Protein AF-A0AAV9EIA3-F1 (afdb_monomer_lite)

pLDDT: mean 87.67, std 11.37, range [44.38, 98.12]

Foldseek 3Di:
DQQAAPDEEEDLAAVLQQPFPDPDPPTHHHPNCVDSSQVNHAYEYCAYDLVDDSYAHDAADALDDDPDPVVLVCLQPFAAQAQEEEEEEDDPPPPLDLVVLVVQLQVVDPRYDYQYQDPPDPDPDDRCSPVSVSLLVNLSRYQAYEFEDDPHQEDNCCVSNLSSNHQYEHADCSHPQSHPPVNDPNPSQLRHHYDHSVCSRVPDSNSVVVVSVVCPVVSVSNNRD

Radius of gyration: 18.93 Å; chains: 1; bounding box: 50×45×55 Å

Secondary structure (DSSP, 8-state):
--TTTT-EEE-SSBGGGT---SS-TTS-S-SGGGSTTTTTSEEEESB--SS-SSEEE-PPP-S---SSHHHHHHHHT----EEEEEEE---TT-TT-HHHHHHHHHHH-TTEEEEE-----SS----GGG-HHHHHHHHTTEEEEEE---SSS--THHHHHHHTT-EEEESSGGGTTTS-TTTS-S-GGGT-EE--HHHHHHS-TTHHHHHHHHHHTTGGG-TT-

Structure (mmCIF, N/CA/C/O backbone):
data_AF-A0AAV9EIA3-F1
#
_entry.id   AF-A0AAV9EIA3-F1
#
loop_
_atom_site.group_PDB
_atom_site.id
_atom_site.type_symbol
_atom_site.label_atom_id
_atom_site.label_alt_id
_atom_site.label_comp_id
_atom_site.label_asym_id
_atom_site.label_entity_id
_atom_site.label_seq_id
_atom_site.pdbx_PDB_ins_code
_atom_site.Cartn_x
_atom_site.Cartn_y
_atom_site.Cartn_z
_atom_site.occupancy
_atom_site.B_iso_or_equiv
_atom_site.auth_seq_id
_atom_site.auth_comp_id
_atom_site.auth_asym_id
_atom_site.auth_atom_id
_atom_site.pdbx_PDB_model_num
ATOM 1 N N . MET A 1 1 ? 11.754 -18.872 -34.328 1.00 59.41 1 MET A N 1
ATOM 2 C CA . MET A 1 1 ? 12.225 -18.389 -33.010 1.00 59.41 1 MET A CA 1
ATOM 3 C C . MET A 1 1 ? 11.270 -17.306 -32.539 1.00 59.41 1 MET A C 1
ATOM 5 O O . MET A 1 1 ? 10.998 -16.413 -33.329 1.00 59.41 1 MET A O 1
ATOM 9 N N . MET A 1 2 ? 10.738 -17.383 -31.315 1.00 74.06 2 MET A N 1
ATOM 10 C CA . MET A 1 2 ? 9.757 -16.409 -30.794 1.00 74.06 2 MET A CA 1
ATOM 11 C C . MET A 1 2 ? 10.390 -15.125 -30.219 1.00 74.06 2 MET A C 1
ATOM 13 O O . MET A 1 2 ? 9.697 -14.306 -29.621 1.00 74.06 2 MET A O 1
ATOM 17 N N . GLY A 1 3 ? 11.697 -14.919 -30.425 1.00 79.38 3 GLY A N 1
ATOM 18 C CA . GLY A 1 3 ? 12.382 -13.661 -30.116 1.00 79.38 3 GLY A CA 1
ATOM 19 C C . GLY A 1 3 ? 12.364 -13.260 -28.640 1.00 79.38 3 GLY A C 1
ATOM 20 O O . GLY A 1 3 ? 12.491 -12.072 -28.379 1.00 79.38 3 GLY A O 1
ATOM 21 N N . GLY A 1 4 ? 12.175 -14.210 -27.712 1.00 82.50 4 GLY A N 1
ATOM 22 C CA . GLY A 1 4 ? 12.085 -13.984 -26.263 1.00 82.50 4 GLY A CA 1
ATOM 23 C C . GLY A 1 4 ? 10.660 -14.021 -25.695 1.00 82.50 4 GLY A C 1
ATOM 24 O O . GLY A 1 4 ? 10.500 -14.203 -24.495 1.00 82.50 4 GLY A O 1
ATOM 25 N N . ARG A 1 5 ? 9.619 -13.935 -26.537 1.00 84.69 5 ARG A N 1
ATOM 26 C CA . ARG A 1 5 ? 8.207 -13.847 -26.097 1.00 84.69 5 ARG A CA 1
ATOM 27 C C . ARG A 1 5 ? 7.649 -15.125 -25.464 1.00 84.69 5 ARG A C 1
ATOM 29 O O . ARG A 1 5 ? 6.603 -15.094 -24.830 1.00 84.69 5 ARG A O 1
ATOM 36 N N . ASP A 1 6 ? 8.323 -16.247 -25.678 1.00 89.00 6 ASP A N 1
ATOM 37 C CA . ASP A 1 6 ? 8.056 -17.555 -25.075 1.00 89.00 6 ASP A CA 1
ATOM 38 C C . ASP A 1 6 ? 8.773 -17.758 -23.732 1.00 89.00 6 ASP A C 1
ATOM 40 O O . ASP A 1 6 ? 8.598 -18.792 -23.089 1.00 89.00 6 ASP A O 1
ATOM 44 N N . HIS A 1 7 ? 9.564 -16.777 -23.297 1.00 90.69 7 HIS A N 1
ATOM 45 C CA . HIS A 1 7 ? 10.287 -16.806 -22.038 1.00 90.69 7 HIS A CA 1
ATOM 46 C C . HIS A 1 7 ? 9.711 -15.771 -21.073 1.00 90.69 7 HIS A C 1
ATOM 48 O O . HIS A 1 7 ? 9.297 -14.673 -21.457 1.00 90.69 7 HIS A O 1
ATOM 54 N N . PHE A 1 8 ? 9.728 -16.116 -19.789 1.00 92.31 8 PHE A N 1
ATOM 55 C CA . PHE A 1 8 ? 9.418 -15.178 -18.724 1.00 92.31 8 PHE A CA 1
ATOM 56 C C . PHE A 1 8 ? 10.470 -15.241 -17.624 1.00 92.31 8 PHE A C 1
ATOM 58 O O . PHE A 1 8 ? 11.148 -16.253 -17.440 1.00 92.31 8 PHE A O 1
ATOM 65 N N . MET A 1 9 ? 10.584 -14.152 -16.873 1.00 92.38 9 MET A N 1
ATOM 66 C CA . MET A 1 9 ? 11.397 -14.089 -15.664 1.00 92.38 9 MET A CA 1
ATOM 67 C C . MET A 1 9 ? 10.599 -13.503 -14.504 1.00 92.38 9 MET A C 1
ATOM 69 O O . MET A 1 9 ? 9.602 -12.814 -14.711 1.00 92.38 9 MET A O 1
ATOM 73 N N . VAL A 1 10 ? 11.043 -13.772 -13.276 1.00 94.12 10 VAL A N 1
ATOM 74 C CA . VAL A 1 10 ? 10.417 -13.250 -12.056 1.00 94.12 10 VAL A CA 1
ATOM 75 C C . VAL A 1 10 ? 11.449 -12.469 -11.250 1.00 94.12 10 VAL A C 1
ATOM 77 O O . VAL A 1 10 ? 12.447 -13.026 -10.794 1.00 94.12 10 VAL A O 1
ATOM 80 N N . GLY A 1 11 ? 11.205 -11.176 -11.066 1.00 92.62 11 GLY A N 1
ATOM 81 C CA . GLY A 1 11 ? 11.989 -10.286 -10.224 1.00 92.62 11 GLY A CA 1
ATOM 82 C C . GLY A 1 11 ? 11.334 -10.103 -8.858 1.00 92.62 11 GLY A C 1
ATOM 83 O O . GLY A 1 11 ? 10.224 -9.593 -8.746 1.00 92.62 11 GLY A O 1
ATOM 84 N N . GLY A 1 12 ? 12.047 -10.440 -7.782 1.00 91.62 12 GLY A N 1
ATOM 85 C CA . GLY A 1 12 ? 11.580 -10.231 -6.401 1.00 91.62 12 GLY A CA 1
ATOM 86 C C . GLY A 1 12 ? 11.631 -8.772 -5.922 1.00 91.62 12 GLY A C 1
ATOM 87 O O . GLY A 1 12 ? 11.733 -8.526 -4.719 1.00 91.62 12 GLY A O 1
ATOM 88 N N . ARG A 1 13 ? 11.653 -7.805 -6.845 1.00 92.94 13 ARG A N 1
ATOM 89 C CA . ARG A 1 13 ? 11.829 -6.367 -6.600 1.00 92.94 13 ARG A CA 1
ATOM 90 C C . ARG A 1 13 ? 10.915 -5.568 -7.537 1.00 92.94 13 ARG A C 1
ATOM 92 O O . ARG A 1 13 ? 10.210 -6.148 -8.359 1.00 92.94 13 ARG A O 1
ATOM 99 N N . ILE A 1 14 ? 10.894 -4.252 -7.364 1.00 93.06 14 ILE A N 1
ATOM 100 C CA . ILE A 1 14 ? 10.140 -3.322 -8.214 1.00 93.06 14 ILE A CA 1
ATOM 101 C C . ILE A 1 14 ? 10.887 -3.074 -9.529 1.00 93.06 14 ILE A C 1
ATOM 103 O O . ILE A 1 14 ? 12.111 -3.185 -9.557 1.00 93.06 14 IL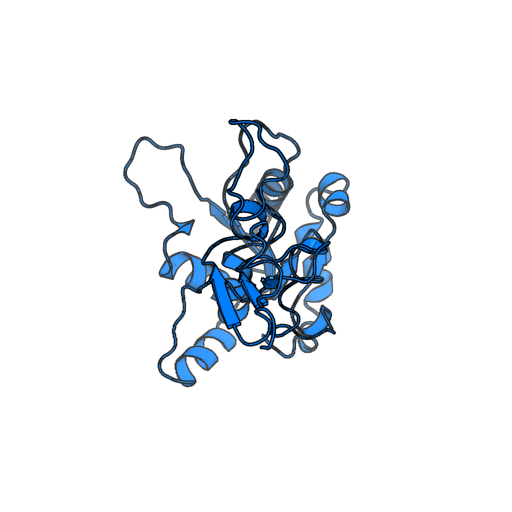E A O 1
ATOM 107 N N . THR A 1 15 ? 10.171 -2.700 -10.589 1.00 93.06 15 THR A N 1
ATOM 108 C CA . THR A 1 15 ? 10.738 -2.439 -11.924 1.00 93.06 15 THR A CA 1
ATOM 109 C C . THR A 1 15 ? 11.933 -1.485 -11.907 1.00 93.06 15 THR A C 1
ATOM 111 O O . THR A 1 15 ? 12.954 -1.736 -12.544 1.00 93.06 15 THR A O 1
ATOM 114 N N . TRP A 1 16 ? 11.863 -0.451 -11.063 1.00 90.88 16 TRP A N 1
ATOM 115 C CA . TRP A 1 16 ? 12.879 0.594 -10.933 1.00 90.88 16 TRP A CA 1
ATOM 116 C C . TRP A 1 16 ? 14.242 0.062 -10.462 1.00 90.88 16 TRP A C 1
ATOM 118 O O . TRP A 1 16 ? 15.268 0.671 -10.742 1.00 90.88 16 TRP A O 1
ATOM 128 N N . ASP A 1 17 ? 14.287 -1.102 -9.801 1.00 93.25 17 ASP A N 1
ATOM 129 C CA . ASP A 1 17 ? 15.550 -1.751 -9.419 1.00 93.25 17 ASP A CA 1
ATOM 130 C C . ASP A 1 17 ? 16.268 -2.381 -10.629 1.00 93.25 17 ASP A C 1
ATOM 132 O O . ASP A 1 17 ? 17.468 -2.657 -10.565 1.00 93.25 17 ASP A O 1
ATOM 136 N N . PHE A 1 18 ? 15.556 -2.601 -11.734 1.00 92.94 18 PHE A N 1
ATOM 137 C CA . PHE A 1 18 ? 16.055 -3.233 -12.957 1.00 92.94 18 PHE A CA 1
ATOM 138 C C . PHE A 1 18 ? 16.038 -2.306 -14.178 1.00 92.94 18 PHE A C 1
ATOM 140 O O . PHE A 1 18 ? 16.402 -2.738 -15.278 1.00 92.94 18 PHE A O 1
ATOM 147 N N . TRP A 1 19 ? 15.612 -1.054 -13.978 1.00 88.06 19 TRP A N 1
ATOM 148 C CA . TRP A 1 19 ? 15.436 -0.062 -15.028 1.00 88.06 19 TRP A CA 1
ATOM 149 C C . TRP A 1 19 ? 16.164 1.250 -14.714 1.00 88.06 19 TRP A C 1
ATOM 151 O O . TRP A 1 19 ? 15.566 2.275 -14.393 1.00 88.06 19 TRP A O 1
ATOM 161 N N . ARG A 1 20 ? 17.494 1.209 -14.811 1.00 88.38 20 ARG A N 1
ATOM 162 C CA . ARG A 1 20 ? 18.355 2.390 -14.717 1.00 88.38 20 ARG A CA 1
ATOM 163 C C . ARG A 1 20 ? 18.269 3.208 -16.008 1.00 88.38 20 ARG A C 1
ATOM 165 O O . ARG A 1 20 ? 18.579 2.688 -17.082 1.00 88.38 20 ARG A O 1
ATOM 172 N N . MET A 1 21 ? 17.869 4.475 -15.894 1.00 77.56 21 MET A N 1
ATOM 173 C CA . MET A 1 21 ? 17.652 5.359 -17.046 1.00 77.56 21 MET A CA 1
ATOM 174 C C . MET A 1 21 ? 18.949 5.920 -17.641 1.00 77.56 21 MET A C 1
ATOM 176 O O . MET A 1 21 ? 19.003 6.113 -18.855 1.00 77.56 21 MET A O 1
ATOM 180 N N . THR A 1 22 ? 19.985 6.162 -16.829 1.00 85.06 22 THR A N 1
ATOM 181 C CA . THR A 1 22 ? 21.258 6.734 -17.299 1.00 85.06 22 THR A CA 1
ATOM 182 C C . THR A 1 22 ? 22.474 5.848 -16.989 1.00 85.06 22 THR A C 1
ATOM 184 O O . THR A 1 22 ? 22.363 4.772 -16.393 1.00 85.06 22 THR A O 1
ATOM 187 N N . GLU A 1 23 ? 23.650 6.286 -17.447 1.00 85.06 23 GLU A N 1
ATOM 188 C CA . GLU A 1 23 ? 24.954 5.686 -17.122 1.00 85.06 23 GLU A CA 1
ATOM 189 C C . GLU A 1 23 ? 25.563 6.226 -15.822 1.00 85.06 23 GLU A C 1
ATOM 191 O O . GLU A 1 23 ? 26.646 5.791 -15.433 1.00 85.06 23 GLU A O 1
ATOM 196 N N . GLU A 1 24 ? 24.921 7.193 -15.162 1.00 88.19 24 GLU A N 1
ATOM 197 C CA . GLU A 1 24 ? 25.495 7.845 -13.989 1.00 88.19 24 GLU A CA 1
ATOM 198 C C . GLU A 1 24 ? 25.657 6.847 -12.831 1.00 88.19 24 GLU A C 1
ATOM 200 O O . GLU A 1 24 ? 24.760 6.061 -12.522 1.00 88.19 24 GLU A O 1
ATOM 205 N N . GLU A 1 25 ? 26.817 6.864 -12.165 1.00 82.62 25 GLU A N 1
ATOM 206 C CA . GLU A 1 25 ? 27.114 5.918 -11.076 1.00 82.62 25 GLU A CA 1
ATOM 207 C C . GLU A 1 25 ? 26.143 6.045 -9.893 1.00 82.62 25 GLU A C 1
ATOM 209 O O . GLU A 1 25 ? 25.889 5.061 -9.196 1.00 82.62 25 GLU A O 1
ATOM 214 N N . ASN A 1 26 ? 25.577 7.239 -9.694 1.00 86.44 26 ASN A N 1
ATOM 215 C CA . ASN A 1 26 ? 24.646 7.535 -8.607 1.00 86.44 26 ASN A CA 1
ATOM 216 C C . ASN A 1 26 ? 23.191 7.149 -8.919 1.00 86.44 26 ASN A C 1
ATOM 218 O O . ASN A 1 26 ? 22.349 7.219 -8.019 1.00 86.44 26 ASN A O 1
ATOM 222 N N . ASP A 1 27 ? 22.882 6.732 -10.151 1.00 88.00 27 ASP A N 1
ATOM 223 C CA . ASP A 1 27 ? 21.531 6.317 -10.514 1.00 88.00 27 ASP A CA 1
ATOM 224 C C . ASP A 1 27 ? 21.155 4.971 -9.883 1.00 88.00 27 ASP A C 1
ATOM 226 O O . ASP A 1 27 ? 21.930 4.008 -9.835 1.00 88.00 27 ASP A O 1
ATOM 230 N N . TRP A 1 28 ? 19.905 4.885 -9.426 1.00 90.25 28 TRP A N 1
ATOM 231 C CA . TRP A 1 28 ? 19.370 3.685 -8.792 1.00 90.25 28 TRP A CA 1
ATOM 232 C C . TRP A 1 28 ? 19.139 2.540 -9.795 1.00 90.25 28 TRP A C 1
ATOM 234 O O . TRP A 1 28 ? 18.862 2.753 -10.973 1.00 90.25 28 TRP A O 1
ATOM 244 N N . GLY A 1 29 ? 19.210 1.299 -9.306 1.00 92.00 29 GLY A N 1
ATOM 245 C CA . GLY A 1 29 ? 18.867 0.098 -10.074 1.00 92.00 29 GLY A CA 1
ATOM 246 C C . GLY A 1 29 ? 19.977 -0.397 -11.003 1.00 92.00 29 GLY A C 1
ATOM 247 O O . GLY A 1 29 ? 21.125 0.016 -10.888 1.00 92.00 29 GLY A O 1
ATOM 248 N N . ASN A 1 30 ? 19.662 -1.322 -11.906 1.00 91.50 30 ASN A N 1
ATOM 249 C CA . ASN A 1 30 ? 20.564 -1.832 -12.947 1.00 91.50 30 ASN A CA 1
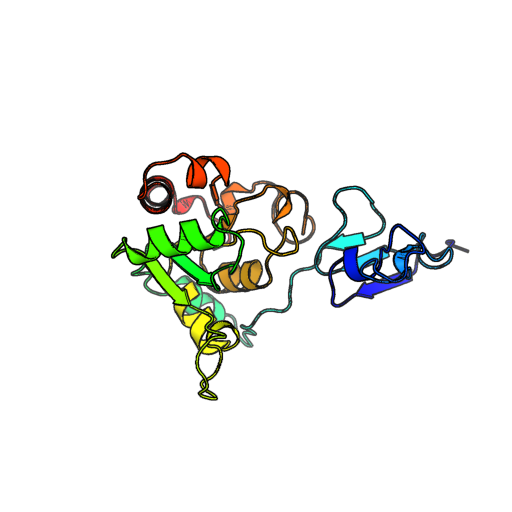ATOM 250 C C . ASN A 1 30 ? 19.873 -1.806 -14.322 1.00 91.50 30 ASN A C 1
ATOM 252 O O . ASN A 1 30 ? 18.800 -1.235 -14.459 1.00 91.50 30 ASN A O 1
ATOM 256 N N . LYS A 1 31 ? 20.484 -2.398 -15.352 1.00 91.12 31 LYS A N 1
ATOM 257 C CA . LYS A 1 31 ? 19.964 -2.387 -16.730 1.00 91.12 31 LYS A CA 1
ATOM 258 C C . LYS A 1 31 ? 19.397 -3.713 -17.214 1.00 91.12 31 LYS A C 1
ATOM 260 O O . LYS A 1 31 ? 19.287 -3.912 -18.418 1.00 91.12 31 LYS A O 1
ATOM 265 N N . LEU A 1 32 ? 19.061 -4.629 -16.313 1.00 91.81 32 LEU A N 1
ATOM 266 C CA . LEU A 1 32 ? 18.590 -5.962 -16.682 1.00 91.81 32 LEU A CA 1
ATOM 267 C C . LEU A 1 32 ? 17.402 -5.900 -17.652 1.00 91.81 32 LEU A C 1
ATOM 269 O O . LEU A 1 32 ? 17.438 -6.564 -18.681 1.00 91.81 32 LEU A O 1
ATOM 273 N N . LEU A 1 33 ? 16.411 -5.042 -17.383 1.00 90.69 33 LEU A N 1
ATOM 274 C CA . LEU A 1 33 ? 15.250 -4.863 -18.266 1.00 90.69 33 LEU A CA 1
ATOM 275 C C . LEU A 1 33 ? 15.569 -4.096 -19.556 1.00 90.69 33 LEU A C 1
ATOM 277 O O . LEU A 1 33 ? 14.765 -4.070 -20.482 1.00 90.69 33 LEU A O 1
ATOM 281 N N . MET A 1 34 ? 16.754 -3.491 -19.642 1.00 88.56 34 MET A N 1
ATOM 282 C CA . MET A 1 34 ? 17.209 -2.765 -20.824 1.00 88.56 34 MET A CA 1
ATOM 283 C C . MET A 1 34 ? 18.012 -3.635 -21.796 1.00 88.56 34 MET A C 1
ATOM 285 O O . MET A 1 34 ? 18.266 -3.192 -22.923 1.00 88.56 34 MET A O 1
ATOM 289 N N . LEU A 1 35 ? 18.398 -4.847 -21.384 1.00 89.38 35 LEU A N 1
ATOM 290 C CA . LEU A 1 35 ? 19.147 -5.778 -22.221 1.00 89.38 35 LEU A CA 1
ATOM 291 C C . LEU A 1 35 ? 18.293 -6.237 -23.416 1.00 89.38 35 LEU A C 1
ATOM 293 O O . LEU A 1 35 ? 17.121 -6.577 -23.222 1.00 89.38 35 LEU A O 1
ATOM 297 N N . PRO A 1 36 ? 18.845 -6.266 -24.644 1.00 88.56 36 PRO A N 1
ATOM 298 C CA . PRO A 1 36 ? 18.114 -6.687 -25.842 1.00 88.56 36 PRO A CA 1
ATOM 299 C C . PRO A 1 36 ? 17.424 -8.050 -25.708 1.00 88.56 36 PRO A C 1
ATOM 301 O O . PRO A 1 36 ? 16.328 -8.240 -26.228 1.00 88.56 36 PRO A O 1
ATOM 304 N N . GLU A 1 37 ? 18.045 -8.979 -24.983 1.00 86.69 37 GLU A N 1
ATOM 305 C CA . GLU A 1 37 ? 17.554 -10.337 -24.756 1.00 86.69 37 GLU A CA 1
ATOM 306 C C . GLU A 1 37 ? 16.337 -10.368 -23.823 1.00 86.69 37 GLU A C 1
ATOM 308 O O . GLU A 1 37 ? 15.468 -11.224 -23.974 1.00 86.69 37 GLU A O 1
ATOM 313 N N . VAL A 1 38 ? 16.258 -9.421 -22.881 1.00 89.50 38 VAL A N 1
ATOM 314 C CA . VAL A 1 38 ? 15.204 -9.351 -21.856 1.00 89.50 38 VAL A CA 1
ATOM 315 C C . VAL A 1 38 ? 14.029 -8.490 -22.313 1.00 89.50 38 VAL A C 1
ATOM 317 O O . VAL A 1 38 ? 12.889 -8.804 -21.988 1.00 89.50 38 VAL A O 1
ATOM 320 N N . LYS A 1 39 ? 14.271 -7.450 -23.122 1.00 87.00 39 LYS A N 1
ATOM 321 C CA . LYS A 1 39 ? 13.237 -6.510 -23.603 1.00 87.00 39 LYS A CA 1
ATOM 322 C C . LYS A 1 39 ? 12.044 -7.164 -24.308 1.00 87.00 39 LYS A C 1
ATOM 324 O O . LYS A 1 39 ? 10.974 -6.571 -24.357 1.00 87.00 39 LYS A O 1
ATOM 329 N N . ASN A 1 40 ? 12.225 -8.358 -24.870 1.00 87.75 40 ASN A N 1
ATOM 330 C CA . ASN A 1 40 ? 11.157 -9.104 -25.537 1.00 87.75 40 ASN A CA 1
ATOM 331 C C . ASN A 1 40 ? 10.548 -10.232 -24.685 1.00 87.75 40 ASN A C 1
ATOM 333 O O . ASN A 1 40 ? 9.652 -10.927 -25.168 1.00 87.75 40 ASN A O 1
ATOM 337 N N . MET A 1 41 ? 11.033 -10.438 -23.460 1.00 91.00 41 MET A N 1
ATOM 338 C CA . MET A 1 41 ? 10.481 -11.398 -22.504 1.00 91.00 41 MET A CA 1
ATOM 339 C C . MET A 1 41 ? 9.344 -10.769 -21.698 1.00 91.00 41 MET A C 1
ATOM 341 O O . MET A 1 41 ? 9.286 -9.553 -21.525 1.00 91.00 41 MET A O 1
ATOM 345 N N . SER A 1 42 ? 8.466 -11.599 -21.133 1.00 90.62 42 SER A N 1
ATOM 346 C CA . SER A 1 42 ? 7.540 -11.137 -20.092 1.00 90.62 42 SER A CA 1
ATOM 347 C C . SER A 1 42 ? 8.230 -11.136 -18.728 1.00 90.62 42 SER A C 1
ATOM 349 O O . SER A 1 42 ? 8.741 -12.166 -18.285 1.00 90.62 42 SER A O 1
ATOM 351 N N . THR A 1 43 ? 8.223 -10.007 -18.025 1.00 93.81 43 THR A N 1
ATOM 352 C CA . THR A 1 43 ? 8.868 -9.904 -16.708 1.00 93.81 43 THR A CA 1
ATOM 353 C C . THR A 1 43 ? 7.832 -9.740 -15.603 1.00 93.81 43 THR A C 1
ATOM 355 O O . THR A 1 43 ? 7.119 -8.752 -15.546 1.00 93.81 43 THR A O 1
ATOM 358 N N . LEU A 1 44 ? 7.749 -10.691 -14.677 1.00 94.88 44 LEU A N 1
ATOM 359 C CA . LEU A 1 44 ? 6.898 -10.568 -13.495 1.00 94.88 44 LEU A CA 1
ATOM 360 C C . LEU A 1 44 ? 7.677 -9.860 -12.384 1.00 94.88 44 LEU A C 1
ATOM 362 O O . LEU A 1 44 ? 8.713 -10.358 -11.948 1.00 94.88 44 LEU A O 1
ATOM 366 N N . VAL A 1 45 ? 7.192 -8.719 -11.908 1.00 95.06 45 VAL A N 1
ATOM 367 C CA . VAL A 1 45 ? 7.841 -7.905 -10.862 1.00 95.06 45 VAL A CA 1
ATOM 368 C C . VAL A 1 45 ? 6.834 -7.504 -9.801 1.00 95.06 45 VAL A C 1
ATOM 370 O O . VAL A 1 45 ? 5.632 -7.640 -9.983 1.00 95.06 45 VAL A O 1
ATOM 373 N N . ILE A 1 46 ? 7.305 -7.007 -8.666 1.00 94.75 46 ILE A N 1
ATOM 374 C CA . ILE A 1 46 ? 6.412 -6.670 -7.554 1.00 94.75 46 ILE A CA 1
ATOM 375 C C . ILE A 1 46 ? 5.683 -5.324 -7.769 1.00 94.75 46 ILE A C 1
ATOM 377 O O . ILE A 1 46 ? 4.585 -5.115 -7.265 1.00 94.75 46 ILE A O 1
ATOM 381 N N . GLU A 1 47 ? 6.274 -4.418 -8.542 1.00 94.12 47 GLU A N 1
ATOM 382 C CA . GLU A 1 47 ? 5.656 -3.175 -9.017 1.00 94.12 47 GLU A CA 1
ATOM 383 C C . GLU A 1 47 ? 6.116 -2.977 -10.454 1.00 94.12 47 GLU A C 1
ATOM 385 O O . GLU A 1 47 ? 7.326 -2.969 -10.693 1.00 94.12 47 GLU A O 1
ATOM 390 N N . ALA A 1 48 ? 5.1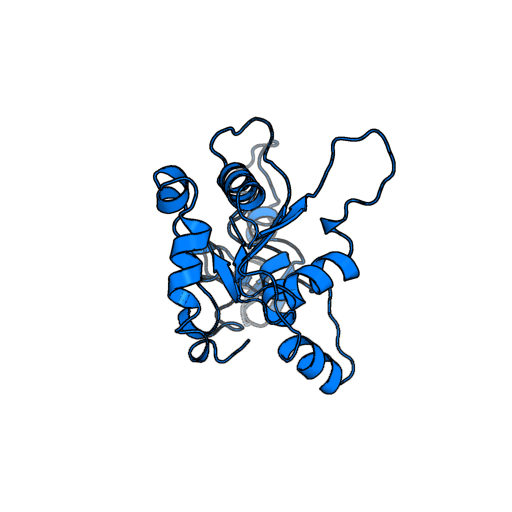63 -2.866 -11.375 1.00 93.31 48 ALA A N 1
ATOM 391 C CA . ALA A 1 48 ? 5.420 -2.686 -12.794 1.00 93.31 48 ALA A CA 1
ATOM 392 C C . ALA A 1 48 ? 5.530 -1.205 -13.158 1.00 93.31 48 ALA A C 1
ATOM 394 O O . ALA A 1 48 ? 5.029 -0.330 -12.441 1.00 93.31 48 ALA A O 1
ATOM 395 N N . SER A 1 49 ? 6.159 -0.920 -14.290 1.00 89.81 49 SER A N 1
ATOM 396 C CA . SER A 1 49 ? 6.177 0.424 -14.847 1.00 89.81 49 SER A CA 1
ATOM 397 C C . SER A 1 49 ? 4.765 0.807 -15.298 1.00 89.81 49 SER A C 1
ATOM 399 O O . SER A 1 49 ? 4.126 0.050 -16.019 1.00 89.81 49 SER A O 1
ATOM 401 N N . PRO A 1 50 ? 4.247 1.993 -14.939 1.00 83.31 50 PRO A N 1
ATOM 402 C CA . PRO A 1 50 ? 2.998 2.481 -15.521 1.00 83.31 50 PRO A CA 1
ATOM 403 C C . PRO A 1 50 ? 3.182 2.995 -16.962 1.00 83.31 50 PRO A C 1
ATOM 405 O O . PRO A 1 50 ? 2.209 3.416 -17.583 1.00 83.31 50 PRO A O 1
ATOM 408 N N . TYR A 1 51 ? 4.419 3.021 -17.474 1.00 79.25 51 TYR A N 1
ATOM 409 C CA . TYR A 1 51 ? 4.778 3.619 -18.764 1.00 79.25 51 TYR A CA 1
ATOM 410 C C . TYR A 1 51 ? 5.269 2.603 -19.797 1.00 79.25 51 TYR A C 1
ATOM 412 O O . TYR A 1 51 ? 5.321 2.929 -20.980 1.00 79.25 51 TYR A O 1
ATOM 420 N N . ASP A 1 52 ? 5.656 1.406 -19.359 1.00 72.31 52 ASP A N 1
ATOM 421 C CA . ASP A 1 52 ? 6.197 0.353 -20.213 1.00 72.31 52 ASP A CA 1
ATOM 422 C C . ASP A 1 52 ? 5.397 -0.939 -20.004 1.00 72.31 52 ASP A C 1
ATOM 424 O O . ASP A 1 52 ? 4.754 -1.124 -18.977 1.00 72.31 52 ASP A O 1
ATOM 428 N N . SER A 1 53 ? 5.382 -1.802 -21.014 1.00 68.50 53 SER A N 1
ATOM 429 C CA . SER A 1 53 ? 4.535 -3.002 -21.074 1.00 68.50 53 SER A CA 1
ATOM 430 C C . SER A 1 53 ? 5.308 -4.314 -20.927 1.00 68.50 53 SER A C 1
ATOM 432 O O . SER A 1 53 ? 4.711 -5.389 -20.998 1.00 68.50 53 SER A O 1
ATOM 434 N N . ILE A 1 54 ? 6.633 -4.246 -20.755 1.00 81.75 54 ILE A N 1
ATOM 435 C CA . ILE A 1 54 ? 7.480 -5.444 -20.637 1.00 81.75 54 ILE A CA 1
ATOM 436 C C . ILE A 1 54 ? 7.291 -6.170 -19.302 1.00 81.75 54 ILE A C 1
ATOM 438 O O . ILE A 1 54 ? 7.595 -7.363 -19.187 1.00 81.75 54 ILE A O 1
ATOM 442 N N . ASP A 1 55 ? 6.805 -5.459 -18.286 1.00 91.00 55 ASP A N 1
ATOM 443 C CA . ASP A 1 55 ? 6.695 -5.944 -16.928 1.00 91.00 55 ASP A CA 1
ATOM 444 C C . ASP A 1 55 ? 5.253 -5.970 -16.409 1.00 91.00 55 ASP A C 1
ATOM 446 O O . ASP A 1 55 ? 4.406 -5.142 -16.727 1.00 91.00 55 ASP A O 1
ATOM 450 N N . ILE A 1 56 ? 4.953 -6.991 -15.611 1.00 93.19 56 ILE A N 1
ATOM 451 C CA . ILE A 1 56 ? 3.622 -7.279 -15.086 1.00 93.19 56 ILE A CA 1
ATOM 452 C C . ILE A 1 56 ? 3.730 -7.380 -13.573 1.00 93.19 56 ILE A C 1
ATOM 454 O O . ILE A 1 56 ? 4.517 -8.163 -13.033 1.00 93.19 56 ILE A O 1
ATOM 458 N N . ALA A 1 57 ? 2.908 -6.599 -12.881 1.00 95.00 57 ALA A N 1
ATOM 459 C CA . ALA A 1 57 ? 2.910 -6.563 -11.431 1.00 95.00 57 ALA A CA 1
ATOM 460 C C . ALA A 1 57 ? 2.231 -7.802 -10.832 1.00 95.00 57 ALA A C 1
ATOM 462 O O . ALA A 1 57 ? 1.043 -8.062 -11.059 1.00 95.00 57 ALA A O 1
ATOM 463 N N . ILE A 1 58 ? 2.981 -8.534 -10.011 1.00 95.88 58 ILE A N 1
ATOM 464 C CA . ILE A 1 58 ? 2.509 -9.655 -9.202 1.00 95.88 58 ILE A CA 1
ATOM 465 C C . ILE A 1 58 ? 2.483 -9.272 -7.714 1.00 95.88 58 ILE A C 1
ATOM 467 O O . ILE A 1 58 ? 3.325 -8.493 -7.266 1.00 95.88 58 ILE A O 1
ATOM 471 N N . PRO A 1 59 ? 1.537 -9.806 -6.921 1.00 94.75 59 PRO A N 1
ATOM 472 C CA . PRO A 1 59 ? 1.416 -9.476 -5.509 1.00 94.75 59 PRO A CA 1
ATOM 473 C C . PRO A 1 59 ? 2.706 -9.663 -4.709 1.00 94.75 59 PRO A C 1
ATOM 475 O O . PRO A 1 59 ? 3.434 -10.642 -4.882 1.00 94.75 59 PRO A O 1
ATOM 478 N N . TYR A 1 60 ? 2.939 -8.762 -3.753 1.00 94.25 60 TYR A N 1
ATOM 479 C CA . TYR A 1 60 ? 3.977 -8.959 -2.746 1.00 94.25 60 TYR A CA 1
ATOM 480 C C . TYR A 1 60 ? 3.757 -10.277 -1.983 1.00 94.25 60 TYR A C 1
ATOM 482 O O . TYR A 1 60 ? 2.615 -10.594 -1.637 1.00 94.25 60 TYR A O 1
ATOM 490 N N . PRO A 1 61 ? 4.835 -10.992 -1.608 1.00 92.75 61 PRO A N 1
ATOM 491 C CA . PRO A 1 61 ? 4.745 -12.061 -0.624 1.00 92.75 61 PRO A CA 1
ATOM 492 C C . PRO A 1 61 ? 4.124 -11.555 0.681 1.00 92.75 61 PRO A C 1
ATOM 494 O O . PRO A 1 61 ? 4.496 -10.493 1.190 1.00 92.75 61 PRO A O 1
ATOM 497 N N . THR A 1 62 ? 3.192 -12.331 1.223 1.00 93.94 62 THR A N 1
ATOM 498 C CA . THR A 1 62 ? 2.391 -11.962 2.394 1.00 93.94 62 THR A CA 1
ATOM 499 C C . THR A 1 62 ? 2.816 -12.718 3.642 1.00 93.94 62 THR A C 1
ATOM 501 O O . THR A 1 62 ? 3.400 -13.789 3.561 1.00 93.94 62 THR A O 1
ATOM 504 N N . TYR A 1 63 ? 2.464 -12.210 4.817 1.00 94.56 63 TYR A N 1
ATOM 505 C CA . TYR A 1 63 ? 2.753 -12.848 6.101 1.00 94.56 63 TYR A CA 1
ATOM 506 C C . TYR A 1 63 ? 1.856 -14.038 6.441 1.00 94.56 63 TYR A C 1
ATOM 508 O O . TYR A 1 63 ? 2.190 -14.837 7.318 1.00 94.56 63 TYR A O 1
ATOM 516 N N . PHE A 1 64 ? 0.690 -14.134 5.807 1.00 92.44 64 PHE A N 1
ATOM 517 C CA . PHE A 1 64 ? -0.299 -15.158 6.103 1.00 92.44 64 PHE A CA 1
ATOM 518 C C . PHE A 1 64 ? -0.333 -16.229 5.010 1.00 92.44 64 PHE A C 1
ATOM 520 O O . PHE A 1 64 ? -0.682 -15.944 3.869 1.00 92.44 64 PHE A O 1
ATOM 527 N N . HIS A 1 65 ? -0.011 -17.468 5.389 1.00 93.19 65 HIS A N 1
ATOM 528 C CA . HIS A 1 65 ? -0.027 -18.642 4.513 1.00 93.19 65 HIS A CA 1
ATOM 529 C C . HIS A 1 65 ? -0.963 -19.709 5.102 1.00 93.19 65 HIS A C 1
ATOM 531 O O . HIS A 1 65 ? -0.517 -20.566 5.871 1.00 93.19 65 HIS A O 1
ATOM 537 N N . PRO A 1 66 ? -2.277 -19.634 4.831 1.00 90.31 66 PRO A N 1
ATOM 538 C CA . PRO A 1 66 ? -3.224 -20.613 5.343 1.00 90.31 66 PRO A CA 1
ATOM 539 C C . PRO A 1 66 ? -2.974 -21.978 4.698 1.00 90.31 66 PRO A C 1
ATOM 541 O O . PRO A 1 66 ? -2.876 -22.086 3.480 1.00 90.31 66 PRO A O 1
ATOM 544 N N . SER A 1 67 ? -2.938 -23.033 5.507 1.00 94.19 67 SER A N 1
ATOM 545 C CA . SER A 1 67 ? -2.954 -24.416 5.021 1.00 94.19 67 SER A CA 1
ATOM 546 C C . SER A 1 67 ? -4.373 -24.963 4.868 1.00 94.19 67 SER A C 1
ATOM 548 O O . SER A 1 67 ? -4.562 -26.018 4.267 1.00 94.19 67 SER A O 1
ATOM 550 N N . ARG A 1 68 ? -5.380 -24.270 5.425 1.00 94.06 68 ARG A N 1
ATOM 551 C CA . ARG A 1 68 ? -6.792 -24.674 5.360 1.00 94.06 68 ARG A CA 1
ATOM 552 C C . ARG A 1 68 ? -7.743 -23.486 5.228 1.00 94.06 68 ARG A C 1
ATOM 554 O O . ARG A 1 68 ? -7.481 -22.395 5.740 1.00 94.06 68 ARG A O 1
ATOM 561 N N . LYS A 1 69 ? -8.898 -23.720 4.599 1.00 90.25 69 LYS A N 1
ATOM 562 C CA . LYS A 1 69 ? -9.927 -22.699 4.331 1.00 90.25 69 LYS A CA 1
ATOM 563 C C . LYS A 1 69 ? -10.485 -22.066 5.610 1.00 90.25 69 LYS A C 1
ATOM 565 O O . LYS A 1 69 ? -10.786 -20.874 5.625 1.00 90.25 69 LYS A O 1
ATOM 570 N N . GLU A 1 70 ? -10.575 -22.818 6.703 1.00 92.94 70 GLU A N 1
ATOM 571 C CA . GLU A 1 70 ? -11.114 -22.332 7.980 1.00 92.94 70 GLU A CA 1
ATOM 572 C C . GLU A 1 70 ? -10.250 -21.211 8.572 1.00 92.94 70 GLU A C 1
ATOM 574 O O . GLU A 1 70 ? -10.768 -20.316 9.238 1.00 92.94 70 GLU A O 1
ATOM 579 N N . GLN A 1 71 ? -8.939 -21.215 8.300 1.00 90.44 71 GLN A N 1
ATOM 580 C CA . GLN A 1 71 ? -8.033 -20.154 8.749 1.00 90.44 71 GLN A CA 1
ATOM 581 C C . GLN A 1 71 ? -8.338 -18.828 8.042 1.00 90.44 71 GLN A C 1
ATOM 583 O O . GLN A 1 71 ? -8.316 -17.778 8.684 1.00 90.44 71 GLN A O 1
ATOM 588 N N . VAL A 1 72 ? -8.692 -18.880 6.753 1.00 87.19 72 VAL A N 1
ATOM 589 C CA . VAL A 1 72 ? -9.137 -17.709 5.980 1.00 87.19 72 VAL A CA 1
ATOM 590 C C . VAL A 1 72 ? -10.474 -17.201 6.517 1.00 87.19 72 VAL A C 1
ATOM 592 O O . VAL A 1 72 ? -10.618 -16.015 6.809 1.00 87.19 72 VAL A O 1
ATOM 595 N N . LEU A 1 73 ? -11.443 -18.099 6.725 1.00 86.19 73 LEU A N 1
ATOM 596 C CA . LEU A 1 73 ? -12.758 -17.737 7.267 1.00 86.19 73 LEU A CA 1
ATOM 597 C C . LEU A 1 73 ? -12.643 -17.084 8.650 1.00 86.19 73 LEU A C 1
ATOM 599 O O . LEU A 1 73 ? -13.273 -16.058 8.898 1.00 86.19 73 LEU A O 1
ATOM 603 N N . LYS A 1 74 ? -11.774 -17.615 9.519 1.00 87.56 74 LYS A N 1
ATOM 604 C CA . LYS A 1 74 ? -11.524 -17.066 10.857 1.00 87.56 74 LYS A CA 1
ATOM 605 C C . LYS A 1 74 ? -11.017 -15.624 10.827 1.00 87.56 74 LYS A C 1
ATOM 607 O O . LYS A 1 74 ? -11.348 -14.870 11.743 1.00 87.56 74 LYS A O 1
ATOM 612 N N . LEU A 1 75 ? -10.216 -15.246 9.823 1.00 85.50 75 LEU A N 1
ATOM 613 C CA . LEU A 1 75 ? -9.763 -13.863 9.633 1.00 85.50 75 LEU A CA 1
ATOM 614 C C . LEU A 1 75 ? -10.903 -12.954 9.164 1.00 85.50 75 LEU A C 1
ATOM 616 O O . LEU A 1 75 ? -11.055 -11.850 9.686 1.00 85.50 75 LEU A O 1
ATOM 620 N N . ARG A 1 76 ? -11.748 -13.428 8.241 1.00 79.75 76 ARG A N 1
ATOM 621 C CA . ARG A 1 76 ? -12.891 -12.654 7.726 1.00 79.75 76 ARG A CA 1
ATOM 622 C C . ARG A 1 76 ? -13.933 -12.359 8.804 1.00 79.75 76 ARG A C 1
ATOM 624 O O . ARG A 1 76 ? -14.472 -11.256 8.848 1.00 79.75 76 ARG A O 1
ATOM 631 N N . THR A 1 77 ? -14.161 -13.296 9.726 1.00 84.44 77 THR A N 1
ATOM 632 C CA . THR A 1 77 ? -15.137 -13.148 10.820 1.00 84.44 77 THR A CA 1
ATOM 633 C C . THR A 1 77 ? -14.574 -12.479 12.080 1.00 84.44 77 THR A C 1
ATOM 635 O O . THR A 1 77 ? -15.266 -12.421 13.099 1.00 84.44 77 THR A O 1
ATOM 638 N N . GLN A 1 78 ? -13.325 -11.991 12.069 1.00 89.25 78 GLN A N 1
ATOM 639 C CA . GLN A 1 78 ? -12.772 -11.281 13.225 1.00 89.25 78 GLN A CA 1
ATOM 640 C C . GLN A 1 78 ? -13.568 -10.010 13.543 1.00 89.25 78 GLN A C 1
ATOM 642 O O . GLN A 1 78 ? -13.984 -9.257 12.659 1.00 89.25 78 GLN A O 1
ATOM 647 N N . LYS A 1 79 ? -13.732 -9.733 14.843 1.00 92.69 79 LYS A N 1
ATOM 648 C CA . LYS A 1 79 ? -14.258 -8.444 15.305 1.00 92.69 79 LYS A CA 1
ATOM 649 C C . LYS A 1 79 ? -13.236 -7.349 15.000 1.00 92.69 79 LYS A C 1
ATOM 651 O O . LYS A 1 79 ? -12.071 -7.469 15.381 1.00 92.69 79 LYS A O 1
ATOM 656 N N . ARG A 1 80 ? -13.701 -6.264 14.378 1.00 94.50 80 ARG A N 1
ATOM 657 C CA . ARG A 1 80 ? -12.882 -5.116 13.962 1.00 94.50 80 ARG A CA 1
ATOM 658 C C . ARG A 1 80 ? -13.203 -3.885 14.815 1.00 94.50 80 ARG A C 1
ATOM 660 O O . ARG A 1 80 ? -14.069 -3.106 14.430 1.00 94.50 80 ARG A O 1
ATOM 667 N N . PRO A 1 81 ? -12.592 -3.742 16.008 1.00 96.06 81 PRO A N 1
ATOM 668 C CA . PRO A 1 81 ? -12.847 -2.601 16.888 1.00 96.06 81 PRO A CA 1
ATOM 669 C C . PRO A 1 81 ? -12.291 -1.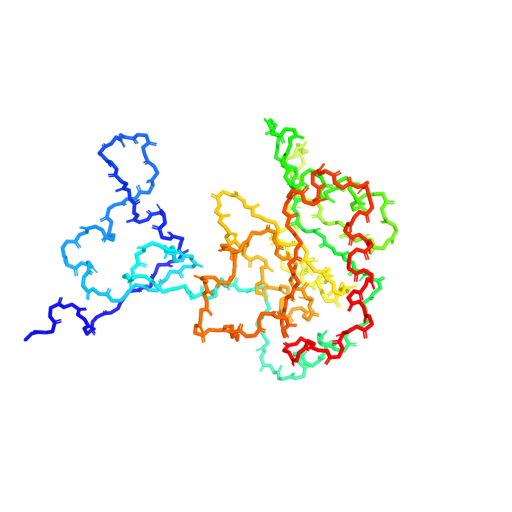277 16.352 1.00 96.06 81 PRO A C 1
ATOM 671 O O . PRO A 1 81 ? -12.774 -0.222 16.753 1.00 96.06 81 PRO A O 1
ATOM 674 N N . TYR A 1 82 ? -11.287 -1.317 15.473 1.00 97.69 82 TYR A N 1
ATOM 675 C CA . TYR A 1 82 ? -10.691 -0.113 14.902 1.00 97.69 82 TYR A CA 1
ATOM 676 C C . TYR A 1 82 ? -11.343 0.212 13.564 1.00 97.69 82 TYR A C 1
ATOM 678 O O . TYR A 1 82 ? -11.506 -0.662 12.709 1.00 97.69 82 TYR A O 1
ATOM 686 N N . LEU A 1 83 ? -11.695 1.483 13.370 1.00 96.69 83 LEU A N 1
ATOM 687 C CA . LEU A 1 83 ? -12.174 1.951 12.076 1.00 96.69 83 LEU A CA 1
ATOM 688 C C . LEU A 1 83 ? -11.043 1.870 11.057 1.00 96.69 83 LEU A C 1
ATOM 690 O O . LEU A 1 83 ? -11.222 1.319 9.978 1.00 96.69 83 LEU A O 1
ATOM 694 N N . PHE A 1 84 ? -9.870 2.377 11.415 1.00 98.12 84 PHE A N 1
ATOM 695 C CA . PHE A 1 84 ? -8.724 2.366 10.528 1.00 98.12 84 PHE A CA 1
ATOM 696 C C . PHE A 1 84 ? -7.434 2.082 11.280 1.00 98.12 84 PHE A C 1
ATOM 698 O O . PHE A 1 84 ? -7.364 2.177 12.505 1.00 98.12 84 PHE A O 1
ATOM 705 N N . SER A 1 85 ? -6.404 1.686 10.546 1.00 98.06 85 SER A N 1
ATOM 706 C CA . SER A 1 85 ? -5.084 1.477 11.123 1.00 98.06 85 SER A CA 1
ATOM 707 C C . SER A 1 85 ? -3.973 1.815 10.157 1.00 98.06 85 SER A C 1
ATOM 709 O O . SER A 1 85 ? -4.154 1.765 8.938 1.00 98.06 85 SER A O 1
ATOM 711 N N . PHE A 1 86 ? -2.813 2.125 10.722 1.00 97.31 86 PHE A N 1
ATOM 712 C CA . PHE A 1 86 ? -1.599 2.370 9.966 1.00 97.31 86 PHE A CA 1
ATOM 713 C C . PHE A 1 86 ? -0.424 1.602 10.569 1.00 97.31 86 PHE A C 1
ATOM 715 O O . PHE A 1 86 ? -0.239 1.572 11.787 1.00 97.31 86 PHE A O 1
ATOM 722 N N . VAL A 1 87 ? 0.368 0.985 9.693 1.00 95.38 87 VAL A N 1
ATOM 723 C CA . VAL A 1 87 ? 1.653 0.362 10.017 1.00 95.38 87 VAL A CA 1
ATOM 724 C C . VAL A 1 87 ? 2.719 1.156 9.278 1.00 95.38 87 VAL A C 1
ATOM 726 O O . VAL A 1 87 ? 2.781 1.135 8.045 1.00 95.38 87 VAL A O 1
ATOM 729 N N . GLY A 1 88 ? 3.546 1.893 10.006 1.00 92.06 88 GLY A N 1
ATOM 730 C CA . GLY A 1 88 ? 4.495 2.785 9.358 1.00 92.06 88 GLY A CA 1
ATOM 731 C C . GLY A 1 88 ? 5.347 3.594 10.316 1.00 92.06 88 GLY A C 1
ATOM 732 O O . GLY A 1 88 ? 5.146 3.589 11.526 1.00 92.06 88 GLY A O 1
ATOM 733 N N . ALA A 1 89 ? 6.320 4.286 9.740 1.00 89.00 89 ALA A N 1
ATOM 734 C CA . ALA A 1 89 ? 7.166 5.237 10.437 1.00 89.00 89 ALA A CA 1
ATOM 735 C C . ALA A 1 89 ? 7.030 6.620 9.800 1.00 89.00 89 ALA A C 1
ATOM 737 O O . ALA A 1 89 ? 6.742 6.697 8.594 1.00 89.00 89 ALA A O 1
ATOM 738 N N . PRO A 1 90 ? 7.325 7.672 10.578 1.00 86.06 90 PRO A N 1
ATOM 739 C CA . PRO A 1 90 ? 7.585 8.996 10.044 1.00 86.06 90 PRO A CA 1
ATOM 740 C C . PRO A 1 90 ? 8.661 8.993 8.953 1.00 86.06 90 PRO A C 1
ATOM 742 O O . PRO A 1 90 ? 9.521 8.103 8.914 1.00 86.06 90 PRO A O 1
ATOM 745 N N . ARG A 1 91 ? 8.650 10.005 8.082 1.00 81.44 91 ARG A N 1
ATOM 746 C CA . ARG A 1 91 ? 9.766 10.287 7.160 1.00 81.44 91 ARG A CA 1
ATOM 747 C C . ARG A 1 91 ? 10.557 11.472 7.723 1.00 81.44 91 ARG A C 1
ATOM 749 O O . ARG A 1 91 ? 10.221 12.614 7.418 1.00 81.44 91 ARG A O 1
ATOM 756 N N . PRO A 1 92 ? 11.595 11.228 8.551 1.00 68.75 92 PRO A N 1
ATOM 757 C CA . PRO A 1 92 ? 12.405 12.321 9.075 1.00 68.75 92 PRO A CA 1
ATOM 758 C C . PRO A 1 92 ? 12.957 13.147 7.907 1.00 68.75 92 PRO A C 1
ATOM 760 O O . PRO A 1 92 ? 13.388 12.581 6.904 1.00 68.75 92 PRO A O 1
ATOM 763 N N . ASN A 1 93 ? 12.915 14.473 8.051 1.00 68.81 93 ASN A N 1
ATOM 764 C CA . ASN A 1 93 ? 13.336 15.481 7.067 1.00 68.81 93 ASN A CA 1
ATOM 765 C C . ASN A 1 93 ? 12.347 15.792 5.925 1.00 68.81 93 ASN A C 1
ATOM 767 O O . ASN A 1 93 ? 12.679 16.596 5.060 1.00 68.81 93 ASN A O 1
ATOM 771 N N . ILE A 1 94 ? 11.128 15.236 5.932 1.00 71.81 94 ILE A N 1
ATOM 772 C CA . ILE A 1 94 ? 10.057 15.622 4.994 1.00 71.81 94 ILE A CA 1
ATOM 773 C C . ILE A 1 94 ? 8.807 15.999 5.798 1.00 71.81 94 ILE A C 1
ATOM 775 O O . ILE A 1 94 ? 7.888 15.202 5.940 1.00 71.81 94 ILE A O 1
ATOM 779 N N . GLY A 1 95 ? 8.760 17.225 6.332 1.00 61.84 95 GLY A N 1
ATOM 780 C CA . GLY A 1 95 ? 7.682 17.678 7.232 1.00 61.84 95 GLY A CA 1
ATOM 781 C C . GLY A 1 95 ? 6.267 17.679 6.628 1.00 61.84 95 GLY A C 1
ATOM 782 O O . GLY A 1 95 ? 5.287 17.787 7.358 1.00 61.84 95 GLY A O 1
ATOM 783 N N . THR A 1 96 ? 6.149 17.532 5.308 1.00 70.31 96 THR A N 1
ATOM 784 C CA . THR A 1 96 ? 4.883 17.444 4.563 1.00 70.31 96 THR A CA 1
ATOM 785 C C . THR A 1 96 ? 4.579 16.027 4.069 1.00 70.31 96 THR A C 1
ATOM 787 O O . THR A 1 96 ? 3.708 15.839 3.211 1.00 70.31 96 THR A O 1
ATOM 790 N N . SER A 1 97 ? 5.292 15.008 4.570 1.00 87.12 97 SER A N 1
ATOM 791 C CA . SER A 1 97 ? 5.052 13.641 4.127 1.00 87.12 97 SER A CA 1
ATOM 792 C C . SER A 1 97 ? 3.645 13.197 4.520 1.00 87.12 97 SER A C 1
ATOM 794 O O . SER A 1 97 ? 3.179 13.387 5.647 1.00 87.12 97 SER A O 1
ATOM 796 N N . ILE A 1 98 ? 2.966 12.534 3.585 1.00 90.75 98 ILE A N 1
ATOM 797 C CA . ILE A 1 98 ? 1.636 11.971 3.826 1.00 90.75 98 ILE A CA 1
ATOM 798 C C . ILE A 1 98 ? 1.634 11.006 5.025 1.00 90.75 98 ILE A C 1
ATOM 800 O O . ILE A 1 98 ? 0.642 10.891 5.741 1.00 90.75 98 ILE A O 1
ATOM 804 N N . ARG A 1 99 ? 2.765 10.335 5.287 1.00 91.31 99 ARG A N 1
ATOM 805 C CA . ARG A 1 99 ? 2.920 9.395 6.404 1.00 91.31 99 ARG A CA 1
ATOM 806 C C . ARG A 1 99 ? 2.857 10.107 7.748 1.00 91.31 99 ARG A C 1
ATOM 808 O O . ARG A 1 99 ? 2.199 9.595 8.648 1.00 91.31 99 ARG A O 1
ATOM 815 N N . ASP A 1 100 ? 3.494 11.268 7.869 1.00 90.75 100 ASP A N 1
ATOM 816 C CA . ASP A 1 100 ? 3.491 12.046 9.111 1.00 90.75 100 ASP A CA 1
ATOM 817 C C . ASP A 1 100 ? 2.088 12.577 9.401 1.00 90.75 100 ASP A C 1
ATOM 819 O O . ASP A 1 100 ? 1.584 12.425 10.513 1.00 90.75 100 ASP A O 1
ATOM 823 N N . LEU A 1 101 ? 1.400 13.086 8.374 1.00 92.44 101 LEU A N 1
ATOM 824 C CA . LEU A 1 101 ? 0.008 13.526 8.485 1.00 92.44 101 LEU A CA 1
ATOM 825 C C . LEU A 1 101 ? -0.924 12.384 8.914 1.00 92.44 101 LEU A C 1
ATOM 827 O O . LEU A 1 101 ? -1.729 12.554 9.830 1.00 92.44 101 LEU A O 1
ATOM 831 N N . ILE A 1 102 ? -0.783 11.201 8.311 1.00 94.88 102 ILE A N 1
ATOM 832 C CA . ILE A 1 102 ? -1.543 10.004 8.696 1.00 94.88 102 ILE A CA 1
ATOM 833 C C . ILE A 1 102 ? -1.271 9.618 10.153 1.00 94.88 102 ILE A C 1
ATOM 835 O O . ILE A 1 102 ? -2.214 9.332 10.894 1.00 94.88 102 ILE A O 1
ATOM 839 N N . ILE A 1 103 ? -0.004 9.614 10.576 1.00 93.75 103 ILE A N 1
ATOM 840 C CA . ILE A 1 103 ? 0.381 9.300 11.957 1.00 93.75 103 ILE A CA 1
ATOM 841 C C . ILE A 1 103 ? -0.259 10.299 12.922 1.00 93.75 103 ILE A C 1
ATOM 843 O O . ILE A 1 103 ? -0.892 9.878 13.891 1.00 93.75 103 ILE A O 1
ATOM 847 N N . HIS A 1 104 ? -0.173 11.598 12.632 1.00 92.31 104 HIS A N 1
ATOM 848 C CA . HIS A 1 104 ? -0.754 12.645 13.469 1.00 92.31 104 HIS A CA 1
ATOM 849 C C . HIS A 1 104 ? -2.278 12.536 13.587 1.00 92.31 104 HIS A C 1
ATOM 851 O O . HIS A 1 104 ? -2.811 12.611 14.696 1.00 92.31 104 HIS A O 1
ATOM 857 N N . GLN A 1 105 ? -2.994 12.313 12.482 1.00 94.56 105 GLN A N 1
ATOM 858 C CA . GLN A 1 105 ? -4.448 12.114 12.527 1.00 94.56 105 GLN A CA 1
ATOM 859 C C . GLN A 1 105 ? -4.819 10.835 13.290 1.00 94.56 105 GLN A C 1
ATOM 861 O O . GLN A 1 105 ? -5.740 10.840 14.107 1.00 94.56 105 GLN A O 1
ATOM 866 N N . CYS A 1 106 ? -4.070 9.749 13.086 1.00 95.62 106 CYS A N 1
ATOM 867 C CA . CYS A 1 106 ? -4.288 8.486 13.782 1.00 95.62 106 CYS A CA 1
ATOM 868 C C . CYS A 1 106 ? -4.094 8.620 15.301 1.00 95.62 106 CYS A C 1
ATOM 870 O O . CYS A 1 106 ? -4.948 8.181 16.064 1.00 95.62 106 CYS A O 1
ATOM 872 N N . GLN A 1 107 ? -3.025 9.284 15.753 1.00 94.44 107 GLN A N 1
ATOM 873 C CA . GLN A 1 107 ? -2.745 9.507 17.179 1.00 94.44 107 GLN A CA 1
ATOM 874 C C . GLN A 1 107 ? -3.830 10.333 17.886 1.00 94.44 107 GLN A C 1
ATOM 876 O O . GLN A 1 107 ? -4.027 10.195 19.093 1.00 94.44 107 GLN A O 1
ATOM 881 N N . ARG A 1 108 ? -4.549 11.184 17.146 1.00 94.88 108 ARG A N 1
ATOM 882 C CA . ARG A 1 108 ? -5.650 12.006 17.668 1.00 94.88 108 ARG A CA 1
ATOM 883 C C . ARG A 1 108 ? -7.001 11.286 17.673 1.00 94.88 108 ARG A C 1
ATOM 885 O O . ARG A 1 108 ? -7.936 11.768 18.309 1.00 94.88 108 ARG A O 1
ATOM 892 N N . SER A 1 109 ? -7.114 10.145 16.993 1.00 95.62 109 SER A N 1
ATOM 893 C CA . SER A 1 109 ? -8.353 9.378 16.876 1.00 95.62 109 SER A CA 1
ATOM 894 C C . SER A 1 109 ? -8.355 8.168 17.806 1.00 95.62 109 SER A C 1
ATOM 896 O O . SER A 1 109 ? -7.496 7.294 17.731 1.00 95.62 109 SER A O 1
ATOM 898 N N . LYS A 1 110 ? -9.412 8.028 18.615 1.00 96.19 110 LYS A N 1
ATOM 899 C CA . LYS A 1 110 ? -9.652 6.803 19.405 1.00 96.19 110 LYS A CA 1
ATOM 900 C C . LYS A 1 110 ? -10.088 5.610 18.545 1.00 96.19 110 LYS A C 1
ATOM 902 O O . LYS A 1 110 ? -10.160 4.489 19.045 1.00 96.19 110 LYS A O 1
ATOM 907 N N . ARG A 1 111 ? -10.422 5.844 17.271 1.00 96.62 111 ARG A N 1
ATOM 908 C CA . ARG A 1 111 ? -10.870 4.822 16.314 1.00 96.62 111 ARG A CA 1
ATOM 909 C C . ARG A 1 111 ? -9.741 4.330 15.414 1.00 96.62 111 ARG A C 1
ATOM 911 O O . ARG A 1 111 ? -9.970 3.393 14.645 1.00 96.62 111 ARG A O 1
ATOM 918 N N . CYS A 1 112 ? -8.560 4.937 15.514 1.00 98.00 112 CYS A N 1
ATOM 919 C CA . CYS A 1 112 ? -7.368 4.489 14.820 1.00 98.00 112 CYS A CA 1
ATOM 920 C C . CYS A 1 112 ? -6.508 3.582 15.701 1.00 98.00 112 CYS A C 1
ATOM 922 O O . CYS A 1 112 ? -6.359 3.818 16.898 1.00 98.00 112 CYS A O 1
ATOM 924 N N . ALA A 1 113 ? -5.884 2.575 15.094 1.00 97.44 113 ALA A N 1
ATOM 925 C CA . ALA A 1 113 ? -4.785 1.848 15.712 1.00 97.44 113 ALA A CA 1
ATOM 926 C C . ALA A 1 113 ? -3.484 2.039 14.925 1.00 97.44 113 ALA A C 1
ATOM 928 O O . ALA A 1 113 ? -3.418 1.777 13.723 1.00 97.44 113 ALA A O 1
ATOM 929 N N . LEU A 1 114 ? -2.437 2.471 15.626 1.00 95.62 114 LEU A N 1
ATOM 930 C CA . LEU A 1 114 ? -1.119 2.735 15.058 1.00 95.62 114 LEU A CA 1
ATOM 931 C C . LEU A 1 114 ? -0.123 1.660 15.495 1.00 95.62 114 LEU A C 1
ATOM 933 O O . LEU A 1 114 ? 0.041 1.412 16.690 1.00 95.62 114 LEU A O 1
ATOM 937 N N . LEU A 1 115 ? 0.583 1.066 14.534 1.00 94.00 115 LEU A N 1
ATOM 938 C CA . LEU A 1 115 ? 1.791 0.285 14.787 1.00 94.00 115 LEU A CA 1
ATOM 939 C C . LEU A 1 115 ? 2.985 1.034 14.202 1.00 94.00 115 LEU A C 1
ATOM 941 O O . LEU A 1 115 ? 3.221 1.008 12.993 1.00 94.00 115 LEU A O 1
ATOM 945 N N . GLN A 1 116 ? 3.705 1.734 15.073 1.00 87.81 116 GLN A N 1
ATOM 946 C CA . GLN A 1 116 ? 4.807 2.594 14.670 1.00 87.81 116 GLN A CA 1
ATOM 947 C C . GLN A 1 116 ? 6.101 1.791 14.491 1.00 87.81 116 GLN A C 1
ATOM 949 O O . GLN A 1 116 ? 6.508 1.041 15.379 1.00 87.81 116 GLN A O 1
ATOM 954 N N . CYS A 1 117 ? 6.751 1.948 13.337 1.00 83.19 117 CYS A N 1
ATOM 955 C CA . CYS A 1 117 ? 8.021 1.287 13.041 1.00 83.19 117 CYS A CA 1
ATOM 956 C C . CYS A 1 117 ? 9.180 2.154 13.546 1.00 83.19 117 CYS A C 1
ATOM 958 O O . CYS A 1 117 ? 9.736 2.953 12.793 1.00 83.19 117 CYS A O 1
ATOM 960 N N . ASP A 1 118 ? 9.551 2.040 14.818 1.00 69.31 118 ASP A N 1
ATOM 961 C CA . ASP A 1 118 ? 10.667 2.831 15.339 1.00 69.31 118 ASP A CA 1
ATOM 962 C C . ASP A 1 118 ? 12.020 2.353 14.788 1.00 69.31 118 ASP A C 1
ATOM 964 O O . ASP A 1 118 ? 12.345 1.164 14.801 1.00 69.31 118 ASP A O 1
ATOM 968 N N . LYS A 1 119 ? 12.840 3.315 14.345 1.00 56.06 119 LYS A N 1
ATOM 969 C CA . LYS A 1 119 ? 14.290 3.145 14.126 1.00 56.06 119 LYS A CA 1
ATOM 970 C C . LYS A 1 119 ? 15.136 3.756 15.258 1.00 56.06 119 LYS A C 1
ATOM 972 O O . LYS A 1 119 ? 16.345 3.577 15.264 1.00 56.06 119 LYS A O 1
ATOM 977 N N . SER A 1 120 ? 14.519 4.498 16.187 1.00 50.66 120 SER A N 1
ATOM 978 C CA . SER A 1 120 ? 15.195 5.538 16.987 1.00 50.66 120 SER A CA 1
ATOM 979 C C . SER A 1 120 ? 15.441 5.213 18.467 1.00 50.66 120 SER A C 1
ATOM 981 O O . SER A 1 120 ? 15.735 6.118 19.244 1.00 50.66 120 SER A O 1
ATOM 983 N N . SER A 1 121 ? 15.358 3.960 18.913 1.00 45.25 121 SER A N 1
ATOM 984 C CA . SER A 1 121 ? 15.840 3.631 20.261 1.00 45.25 121 SER A CA 1
ATOM 985 C C . SER A 1 121 ? 17.018 2.676 20.172 1.00 45.25 121 SER A C 1
ATOM 987 O O . SER A 1 121 ? 16.932 1.634 19.534 1.00 45.25 121 SER A O 1
ATOM 989 N N . ASN A 1 122 ? 18.113 3.034 20.848 1.00 46.19 122 ASN A N 1
ATOM 990 C CA . ASN A 1 122 ? 19.320 2.235 21.105 1.00 46.19 122 ASN A CA 1
ATOM 991 C C . ASN A 1 122 ? 19.040 0.935 21.897 1.00 46.19 122 ASN A C 1
ATOM 993 O O . ASN A 1 122 ? 19.840 0.485 22.713 1.00 46.19 122 ASN A O 1
ATOM 997 N N . LYS A 1 123 ? 17.878 0.315 21.702 1.00 45.72 123 LYS A N 1
ATOM 998 C CA . LYS A 1 123 ? 17.515 -0.992 22.222 1.00 45.72 123 LYS A CA 1
ATOM 999 C C . LYS A 1 123 ? 17.222 -1.868 21.018 1.00 45.72 123 LYS A C 1
ATOM 1001 O O . LYS A 1 123 ? 16.396 -1.514 20.187 1.00 45.72 123 LYS A O 1
ATOM 1006 N N . LYS A 1 124 ? 17.861 -3.038 20.976 1.00 44.38 124 LYS A N 1
ATOM 1007 C CA . LYS A 1 124 ? 17.507 -4.211 20.159 1.00 44.38 124 LYS A CA 1
ATOM 1008 C C . LYS A 1 124 ? 16.062 -4.678 20.450 1.00 44.38 124 LYS A C 1
ATOM 1010 O O . LYS A 1 124 ? 15.843 -5.800 20.892 1.00 44.38 124 LYS A O 1
ATOM 1015 N N . LYS A 1 125 ? 15.066 -3.807 20.297 1.00 48.41 125 LYS A N 1
ATOM 1016 C CA . LYS A 1 125 ? 13.645 -4.124 20.387 1.00 48.41 125 LYS A CA 1
ATOM 1017 C C . LYS A 1 125 ? 13.127 -4.165 18.962 1.00 48.41 125 LYS A C 1
ATOM 1019 O O . LYS A 1 125 ? 13.125 -3.159 18.267 1.00 48.41 125 LYS A O 1
ATOM 1024 N N . ASN A 1 126 ? 12.786 -5.380 18.553 1.00 53.56 126 ASN A N 1
ATOM 1025 C CA . ASN A 1 126 ? 12.172 -5.760 17.289 1.00 53.56 126 ASN A CA 1
ATOM 1026 C C . ASN A 1 126 ? 11.358 -4.623 16.661 1.00 53.56 126 ASN A C 1
ATOM 1028 O O . ASN A 1 126 ? 10.418 -4.122 17.273 1.00 53.56 126 ASN A O 1
ATOM 1032 N N . ASN A 1 127 ? 11.701 -4.244 15.428 1.00 67.38 127 ASN A N 1
ATOM 1033 C CA . ASN A 1 127 ? 10.848 -3.376 14.632 1.00 67.38 127 ASN A CA 1
ATOM 1034 C C . ASN A 1 127 ? 9.538 -4.130 14.364 1.00 67.38 127 ASN A C 1
ATOM 1036 O O . ASN A 1 127 ? 9.481 -5.048 13.541 1.00 67.38 127 ASN A O 1
ATOM 1040 N N . ASP A 1 128 ? 8.498 -3.757 15.106 1.00 75.62 128 ASP A N 1
ATOM 1041 C CA . ASP A 1 128 ? 7.224 -4.468 15.141 1.00 75.62 128 ASP A CA 1
ATOM 1042 C C . ASP A 1 128 ? 6.531 -4.540 13.772 1.00 75.62 128 ASP A C 1
ATOM 1044 O O . ASP A 1 128 ? 5.713 -5.431 13.546 1.00 75.62 128 ASP A O 1
ATOM 1048 N N . CYS A 1 129 ? 6.896 -3.670 12.829 1.00 82.88 129 CYS A N 1
ATOM 1049 C CA . CYS A 1 129 ? 6.373 -3.681 11.465 1.00 82.88 129 CYS A CA 1
ATOM 1050 C C . CYS A 1 129 ? 6.909 -4.819 10.591 1.00 82.88 129 CYS A C 1
ATOM 1052 O O . CYS A 1 129 ? 6.37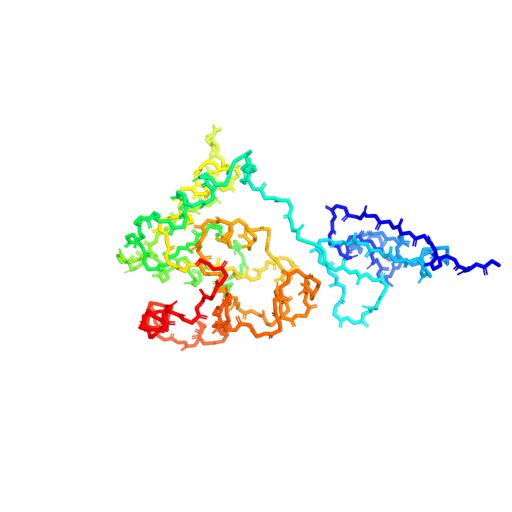9 -5.056 9.506 1.00 82.88 129 CYS A O 1
ATOM 1054 N N . TYR A 1 130 ? 7.942 -5.528 11.050 1.00 83.62 130 TYR A N 1
ATOM 1055 C CA . TYR A 1 130 ? 8.400 -6.773 10.433 1.00 83.62 130 TYR A CA 1
ATOM 1056 C C . TYR A 1 130 ? 7.895 -8.018 11.169 1.00 83.62 130 TYR A C 1
ATOM 1058 O O . TYR A 1 130 ? 8.157 -9.140 10.740 1.00 83.62 130 TYR A O 1
ATOM 1066 N N . SER A 1 131 ? 7.145 -7.843 12.263 1.00 90.56 131 SER A N 1
ATOM 1067 C CA . SER A 1 131 ? 6.507 -8.954 12.957 1.00 90.56 131 SER A CA 1
ATOM 1068 C C . SER A 1 131 ? 5.208 -9.336 12.252 1.00 90.56 131 SER A C 1
ATOM 1070 O O . SER A 1 131 ? 4.173 -8.694 12.444 1.00 90.56 131 SER A O 1
ATOM 1072 N N . ALA A 1 132 ? 5.261 -10.434 11.491 1.00 92.50 132 ALA A N 1
ATOM 1073 C CA . ALA A 1 132 ? 4.115 -11.041 10.813 1.00 92.50 132 ALA A CA 1
ATOM 1074 C C . ALA A 1 132 ? 2.867 -11.104 11.712 1.00 92.50 132 ALA A C 1
ATOM 1076 O O . ALA A 1 132 ? 1.792 -10.623 11.355 1.00 92.50 132 ALA A O 1
ATOM 1077 N N . GLY A 1 133 ? 3.031 -11.621 12.935 1.00 92.44 133 GLY A N 1
ATOM 1078 C CA . GLY A 1 133 ? 1.940 -11.765 13.897 1.00 92.44 133 GLY A CA 1
ATOM 1079 C C . GLY A 1 133 ? 1.332 -10.434 14.346 1.00 92.44 133 GLY A C 1
ATOM 1080 O O . GLY A 1 133 ? 0.115 -10.347 14.497 1.00 92.44 133 GLY A O 1
ATOM 1081 N N . ARG A 1 134 ? 2.137 -9.381 14.541 1.00 93.62 134 ARG A N 1
ATOM 1082 C CA . ARG A 1 134 ? 1.627 -8.068 14.980 1.00 93.62 134 ARG A CA 1
ATOM 1083 C C . ARG A 1 134 ? 0.908 -7.335 13.857 1.00 93.62 134 ARG A C 1
ATOM 1085 O O . ARG A 1 134 ? -0.176 -6.806 14.099 1.00 93.62 134 ARG A O 1
ATOM 1092 N N . VAL A 1 135 ? 1.475 -7.352 12.651 1.00 95.31 135 VAL A N 1
ATOM 1093 C CA . VAL A 1 135 ? 0.874 -6.733 11.461 1.00 95.31 135 VAL A CA 1
ATOM 1094 C C . VAL A 1 135 ? -0.461 -7.403 11.134 1.00 95.31 135 VAL A C 1
ATOM 1096 O O . VAL A 1 135 ? -1.490 -6.729 11.102 1.00 95.31 135 VAL A O 1
ATOM 1099 N N . MET A 1 136 ? -0.489 -8.735 11.019 1.00 95.19 136 MET A N 1
ATOM 1100 C CA . MET A 1 136 ? -1.726 -9.464 10.710 1.00 95.19 136 MET A CA 1
ATOM 1101 C C . MET A 1 136 ? -2.777 -9.346 11.821 1.00 95.19 136 MET A C 1
ATOM 1103 O O . MET A 1 136 ? -3.974 -9.242 11.540 1.00 95.19 136 MET A O 1
ATOM 1107 N N . LYS A 1 137 ? -2.365 -9.310 13.097 1.00 94.75 137 LYS A N 1
ATOM 1108 C CA . LYS A 1 137 ? -3.290 -9.068 14.216 1.00 94.75 137 LYS A CA 1
ATOM 1109 C C . LYS A 1 137 ? -3.918 -7.678 14.144 1.00 94.75 137 LYS A C 1
ATOM 1111 O O . LYS A 1 137 ? -5.101 -7.549 14.444 1.00 94.75 137 LYS A O 1
ATOM 1116 N N . LEU A 1 138 ? -3.155 -6.650 13.777 1.00 96.56 138 LEU A N 1
ATOM 1117 C CA . LEU A 1 138 ? -3.692 -5.304 13.607 1.00 96.56 138 LEU A CA 1
ATOM 1118 C C . LEU A 1 138 ? -4.681 -5.258 12.440 1.00 96.56 138 LEU A C 1
ATOM 1120 O O . LEU A 1 138 ? -5.823 -4.855 12.634 1.00 96.56 138 LEU A O 1
ATOM 1124 N N . PHE A 1 139 ? -4.276 -5.736 11.261 1.00 96.38 139 PHE A N 1
ATOM 1125 C CA . PHE A 1 139 ? -5.110 -5.699 10.058 1.00 96.38 139 PHE A CA 1
ATOM 1126 C C . PHE A 1 139 ? -6.405 -6.497 10.219 1.00 96.38 139 PHE A C 1
ATOM 1128 O O . PHE A 1 139 ? -7.479 -5.994 9.903 1.00 96.38 139 PHE A O 1
ATOM 1135 N N . SER A 1 140 ? -6.357 -7.683 10.829 1.00 95.12 140 SER A N 1
ATOM 1136 C CA . SER A 1 140 ? -7.570 -8.467 11.122 1.00 95.12 140 SER A CA 1
ATOM 1137 C C . SER A 1 140 ? -8.541 -7.813 12.110 1.00 95.12 140 SER A C 1
ATOM 1139 O O . SER A 1 140 ? -9.694 -8.228 12.210 1.00 95.12 140 SER A O 1
ATOM 1141 N N . ARG A 1 141 ? -8.111 -6.766 12.822 1.00 96.38 141 ARG A N 1
ATOM 1142 C CA . ARG A 1 141 ? -8.910 -6.022 13.807 1.00 96.38 141 ARG A CA 1
ATOM 1143 C C . ARG A 1 141 ? -9.295 -4.617 13.339 1.00 96.38 141 ARG A C 1
ATOM 1145 O O . ARG A 1 141 ? -9.907 -3.877 14.112 1.00 96.38 141 ARG A O 1
ATOM 1152 N N . SER A 1 142 ? -8.986 -4.266 12.098 1.00 96.88 142 SER A N 1
ATOM 1153 C CA . SER A 1 142 ? -9.262 -2.951 11.518 1.00 96.88 142 SER A CA 1
ATOM 1154 C C . SER A 1 142 ? -10.199 -3.073 10.327 1.00 96.88 142 SER A C 1
ATOM 1156 O O . SER A 1 142 ? -10.117 -4.045 9.581 1.00 96.88 142 SER A O 1
ATOM 1158 N N . VAL A 1 143 ? -11.109 -2.116 10.140 1.00 96.00 143 VAL A N 1
ATOM 1159 C CA . VAL A 1 143 ? -11.964 -2.086 8.939 1.00 96.00 143 VAL A CA 1
ATOM 1160 C C . VAL A 1 143 ? -11.162 -1.611 7.729 1.00 96.00 143 VAL A C 1
ATOM 1162 O O . VAL A 1 143 ? -11.181 -2.277 6.699 1.00 96.00 143 VAL A O 1
ATOM 1165 N N . PHE A 1 144 ? -10.418 -0.516 7.882 1.00 97.75 144 PHE A N 1
ATOM 1166 C CA . PHE A 1 144 ? -9.603 0.091 6.833 1.00 97.75 144 PHE A CA 1
ATOM 1167 C C . PHE A 1 144 ? -8.109 0.084 7.189 1.00 97.75 144 PHE A C 1
ATOM 1169 O O . PHE A 1 144 ? -7.720 0.290 8.342 1.00 97.75 144 PHE A O 1
ATOM 1176 N N . CYS A 1 145 ? -7.247 -0.137 6.202 1.00 97.75 145 CYS A N 1
ATOM 1177 C CA . CYS A 1 145 ? -5.798 -0.193 6.386 1.00 97.75 145 CYS A CA 1
ATOM 1178 C C . CYS A 1 145 ? -5.117 0.784 5.442 1.00 97.75 145 CYS A C 1
ATOM 1180 O O . CYS A 1 145 ? -5.187 0.631 4.227 1.00 97.75 145 CYS A O 1
ATOM 1182 N N . LEU A 1 146 ? -4.461 1.793 6.009 1.00 98.00 146 LEU A N 1
ATOM 1183 C CA . LEU A 1 146 ? -3.882 2.889 5.244 1.00 98.00 146 LEU A CA 1
ATOM 1184 C C . LEU A 1 146 ? -2.606 2.432 4.522 1.00 98.00 146 LEU A C 1
ATOM 1186 O O . LEU A 1 146 ? -1.661 1.973 5.166 1.00 98.00 146 LEU A O 1
ATOM 1190 N N . GLN A 1 147 ? -2.572 2.591 3.197 1.00 97.31 147 GLN A N 1
ATOM 1191 C CA . GLN A 1 147 ? -1.460 2.221 2.313 1.00 97.31 147 GLN A CA 1
ATOM 1192 C C . GLN A 1 147 ? -0.930 3.450 1.540 1.00 97.31 147 GLN A C 1
ATOM 1194 O O . GLN A 1 147 ? -1.018 3.492 0.313 1.00 97.31 147 GLN A O 1
ATOM 1199 N N . PRO A 1 148 ? -0.403 4.488 2.222 1.00 95.12 148 PRO A N 1
ATOM 1200 C CA . PRO A 1 148 ? 0.173 5.649 1.543 1.00 95.12 148 PRO A CA 1
ATOM 1201 C C . PRO A 1 148 ? 1.463 5.270 0.825 1.00 95.12 148 PRO A C 1
ATOM 1203 O O . PRO A 1 148 ? 2.180 4.379 1.288 1.00 95.12 148 PRO A O 1
ATOM 1206 N N . GLN A 1 149 ? 1.821 5.990 -0.233 1.00 89.94 149 GLN A N 1
ATOM 1207 C CA . GLN A 1 149 ? 3.043 5.720 -0.989 1.00 89.94 149 GLN A CA 1
ATOM 1208 C C . GLN A 1 149 ? 4.328 5.845 -0.143 1.00 89.94 149 GLN A C 1
ATOM 1210 O O . GLN A 1 149 ? 4.344 6.235 1.041 1.00 89.94 149 GLN A O 1
ATOM 1215 N N . GLY A 1 150 ? 5.428 5.371 -0.716 1.00 85.00 150 GLY A N 1
ATOM 1216 C CA . GLY A 1 150 ? 6.743 5.369 -0.099 1.00 85.00 150 GLY A CA 1
ATOM 1217 C C . GLY A 1 150 ? 7.810 5.917 -1.013 1.00 85.00 150 GLY A C 1
ATOM 1218 O O . GLY A 1 150 ? 7.668 7.018 -1.515 1.00 85.00 150 GLY A O 1
ATOM 1219 N N . ASP A 1 151 ? 8.903 5.167 -1.135 1.00 82.69 151 ASP A N 1
ATOM 1220 C CA . ASP A 1 151 ? 9.896 5.415 -2.188 1.00 82.69 151 ASP A CA 1
ATOM 1221 C C . ASP A 1 151 ? 9.352 4.987 -3.562 1.00 82.69 151 ASP A C 1
ATOM 1223 O O . ASP A 1 151 ? 9.814 5.472 -4.583 1.00 82.69 151 ASP A O 1
ATOM 1227 N N . SER A 1 152 ? 8.337 4.115 -3.575 1.00 87.94 152 SER A N 1
ATOM 1228 C CA . SER A 1 152 ? 7.583 3.706 -4.757 1.00 87.94 152 SER A CA 1
ATOM 1229 C C . SER A 1 152 ? 6.076 3.890 -4.535 1.00 87.94 152 SER A C 1
ATOM 1231 O O . SER A 1 152 ? 5.632 4.223 -3.421 1.00 87.94 152 SER A O 1
ATOM 1233 N N . TYR A 1 153 ? 5.279 3.688 -5.589 1.00 89.44 153 TYR A N 1
ATOM 1234 C CA . TYR A 1 153 ? 3.829 3.877 -5.519 1.00 89.44 153 TYR A CA 1
ATOM 1235 C C . TYR A 1 153 ? 3.131 2.781 -4.715 1.00 89.44 153 TYR A C 1
ATOM 1237 O O . TYR A 1 153 ? 2.131 3.050 -4.042 1.00 89.44 153 TYR A O 1
ATOM 1245 N N . THR A 1 154 ? 3.632 1.547 -4.782 1.00 93.50 154 THR A N 1
ATOM 1246 C CA . THR A 1 154 ? 2.990 0.390 -4.156 1.00 93.50 154 THR A CA 1
ATOM 1247 C C . THR A 1 154 ? 3.480 0.150 -2.722 1.00 93.50 154 THR A C 1
ATOM 1249 O O . THR A 1 154 ? 4.435 0.751 -2.221 1.00 93.50 154 THR A O 1
ATOM 1252 N N . ARG A 1 155 ? 2.772 -0.717 -1.990 1.00 92.94 155 ARG A N 1
ATOM 1253 C CA . ARG A 1 155 ? 3.073 -1.057 -0.594 1.00 92.94 155 ARG A CA 1
ATOM 1254 C C . ARG A 1 155 ? 3.012 -2.559 -0.386 1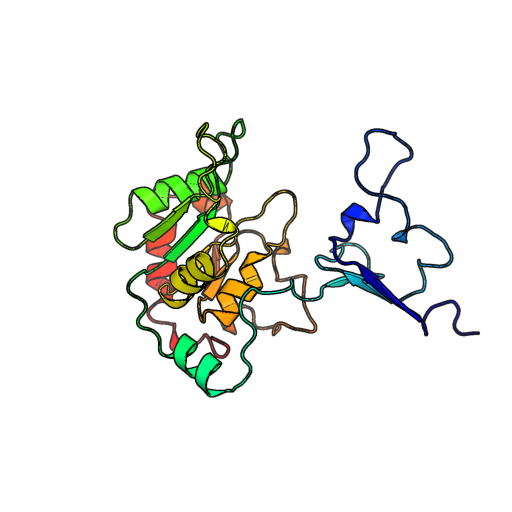.00 92.94 155 ARG A C 1
ATOM 1256 O O . ARG A 1 155 ? 1.978 -3.173 -0.632 1.00 92.94 155 ARG A O 1
ATOM 1263 N N . ARG A 1 156 ? 4.065 -3.121 0.219 1.00 91.62 156 ARG A N 1
ATOM 1264 C CA . ARG A 1 156 ? 4.109 -4.538 0.627 1.00 91.62 156 ARG A CA 1
ATOM 1265 C C . ARG A 1 156 ? 2.882 -4.968 1.431 1.00 91.62 156 ARG A C 1
ATOM 1267 O O . ARG A 1 156 ? 2.311 -6.020 1.186 1.00 91.62 156 ARG A O 1
ATOM 1274 N N . SER A 1 157 ? 2.464 -4.127 2.373 1.00 94.12 157 SER A N 1
ATOM 1275 C CA . SER A 1 157 ? 1.355 -4.403 3.288 1.00 94.12 157 SER A CA 1
ATOM 1276 C C . SER A 1 157 ? -0.031 -4.391 2.638 1.00 94.12 157 SER A C 1
ATOM 1278 O O . SER A 1 157 ? -1.002 -4.707 3.324 1.00 94.12 157 SER A O 1
ATOM 1280 N N . THR A 1 158 ? -0.157 -4.035 1.356 1.00 95.69 158 THR A N 1
ATOM 1281 C CA . THR A 1 158 ? -1.441 -4.032 0.642 1.00 95.69 158 THR A CA 1
ATOM 1282 C C . THR A 1 158 ? -2.090 -5.412 0.654 1.00 95.69 158 THR A C 1
ATOM 1284 O O . THR A 1 158 ? -3.243 -5.546 1.060 1.00 95.69 158 THR A O 1
ATOM 1287 N N . PHE A 1 159 ? -1.346 -6.454 0.281 1.00 95.06 159 PHE A N 1
ATOM 1288 C CA . PHE A 1 159 ? -1.892 -7.811 0.220 1.00 95.06 159 PHE A CA 1
ATOM 1289 C C . PHE A 1 159 ? -2.062 -8.434 1.609 1.00 95.06 159 PHE A C 1
ATOM 1291 O O . PHE A 1 159 ? -3.028 -9.158 1.831 1.00 95.06 159 PHE A O 1
ATOM 1298 N N . ASP A 1 160 ? -1.221 -8.071 2.582 1.00 95.56 160 ASP A N 1
ATOM 1299 C CA . ASP A 1 160 ? -1.447 -8.422 3.991 1.00 95.56 160 ASP A CA 1
ATOM 1300 C C . ASP A 1 160 ? -2.756 -7.821 4.528 1.00 95.56 160 ASP A C 1
ATOM 1302 O O . ASP A 1 160 ? -3.477 -8.474 5.285 1.00 95.56 160 ASP A O 1
ATOM 1306 N N . ALA A 1 161 ? -3.085 -6.582 4.141 1.00 95.75 161 ALA A N 1
ATOM 1307 C CA . ALA A 1 161 ? -4.344 -5.950 4.519 1.00 95.75 161 ALA A CA 1
ATOM 1308 C C . ALA A 1 161 ? -5.534 -6.710 3.925 1.00 95.75 161 ALA A C 1
ATOM 1310 O O . ALA A 1 161 ? -6.423 -7.104 4.681 1.00 95.75 161 ALA A O 1
ATOM 1311 N N . ILE A 1 162 ? -5.498 -7.002 2.619 1.00 94.12 162 ILE A N 1
ATOM 1312 C CA . ILE A 1 162 ? -6.541 -7.775 1.928 1.00 94.12 162 ILE A CA 1
ATOM 1313 C C . ILE A 1 162 ? -6.720 -9.151 2.586 1.00 94.12 162 ILE A C 1
ATOM 1315 O O . ILE A 1 162 ? -7.832 -9.501 2.979 1.00 94.12 162 ILE A O 1
ATOM 1319 N N . LEU A 1 163 ? -5.636 -9.905 2.807 1.00 92.44 163 LEU A N 1
ATOM 1320 C CA . LEU A 1 163 ? -5.693 -11.213 3.476 1.00 92.44 163 LEU A CA 1
ATOM 1321 C C . LEU A 1 163 ? -6.166 -11.122 4.932 1.00 92.44 163 LEU A C 1
ATOM 1323 O O . LEU A 1 163 ? -6.825 -12.030 5.437 1.00 92.44 163 LEU A O 1
ATOM 1327 N N . GLY A 1 164 ? -5.864 -10.017 5.615 1.00 93.38 164 GLY A N 1
ATOM 1328 C CA . GLY A 1 164 ? -6.395 -9.700 6.937 1.00 93.38 164 GLY A CA 1
ATOM 1329 C C . GLY A 1 164 ? -7.876 -9.307 6.928 1.00 93.38 164 GLY A C 1
ATOM 1330 O O . GLY A 1 164 ? -8.432 -9.008 7.987 1.00 93.38 164 GLY A O 1
ATOM 1331 N N . GLY A 1 165 ? -8.536 -9.266 5.770 1.00 92.25 165 GLY A N 1
ATOM 1332 C CA . GLY A 1 165 ? -9.898 -8.759 5.606 1.00 92.25 165 GLY A CA 1
ATOM 1333 C C . GLY A 1 165 ? -10.020 -7.255 5.908 1.00 92.25 165 GLY A C 1
ATOM 1334 O O . GLY A 1 165 ? -11.086 -6.770 6.285 1.00 92.25 165 GLY A O 1
ATOM 1335 N N . CYS A 1 166 ? -8.910 -6.525 5.839 1.00 95.00 166 CYS A N 1
ATOM 1336 C CA . CYS A 1 166 ? -8.845 -5.089 6.044 1.00 95.00 166 CYS A CA 1
ATOM 1337 C C . CYS A 1 166 ? -8.856 -4.379 4.693 1.00 95.00 166 CYS A C 1
ATOM 1339 O O . CYS A 1 166 ? -8.005 -4.648 3.850 1.00 95.00 166 CYS A O 1
ATOM 1341 N N . ILE A 1 167 ? -9.784 -3.448 4.498 1.00 96.19 167 ILE A N 1
ATOM 1342 C CA . ILE A 1 167 ? -9.954 -2.748 3.224 1.00 96.19 167 ILE A CA 1
ATOM 1343 C C . ILE A 1 167 ? -8.770 -1.789 3.019 1.00 96.19 167 ILE A C 1
ATOM 1345 O O . ILE A 1 167 ? -8.628 -0.845 3.808 1.00 96.19 167 ILE A O 1
ATOM 1349 N N . PRO A 1 168 ? -7.894 -1.999 2.018 1.00 97.12 168 PRO A N 1
ATOM 1350 C CA . PRO A 1 168 ? -6.810 -1.071 1.731 1.00 97.12 168 PRO A CA 1
ATOM 1351 C C . PRO A 1 168 ? -7.349 0.315 1.359 1.00 97.12 168 PRO A C 1
ATOM 1353 O O . PRO A 1 168 ? -8.277 0.455 0.560 1.00 97.12 168 PRO A O 1
ATOM 1356 N N . VAL A 1 169 ? -6.733 1.343 1.941 1.00 97.69 169 VAL A N 1
ATOM 1357 C CA . VAL A 1 169 ? -6.961 2.746 1.590 1.00 97.69 169 VAL A CA 1
ATOM 1358 C C . VAL A 1 169 ? -5.734 3.252 0.851 1.00 97.69 169 VAL A C 1
ATOM 1360 O O . VAL A 1 169 ? -4.659 3.357 1.447 1.00 97.69 169 VAL A O 1
ATOM 1363 N N . PHE A 1 170 ? -5.893 3.546 -0.433 1.00 97.19 170 PHE A N 1
ATOM 1364 C CA . PHE A 1 170 ? -4.833 4.077 -1.280 1.00 97.19 170 PHE A CA 1
ATOM 1365 C C . PHE A 1 170 ? -4.893 5.595 -1.347 1.00 97.19 170 PHE A C 1
ATOM 1367 O O . PHE A 1 170 ? -5.965 6.197 -1.277 1.00 97.19 170 PHE A O 1
ATOM 1374 N N . PHE A 1 171 ? -3.716 6.189 -1.517 1.00 95.81 171 PHE A N 1
ATOM 1375 C CA . PHE A 1 171 ? -3.545 7.639 -1.551 1.00 95.81 171 PHE A CA 1
ATOM 1376 C C . PHE A 1 171 ? -3.052 8.157 -2.901 1.00 95.81 171 PHE A C 1
ATOM 1378 O O . PHE A 1 171 ? -3.163 9.345 -3.190 1.00 95.81 171 PHE A O 1
ATOM 1385 N N . HIS A 1 172 ? -2.577 7.250 -3.755 1.00 93.75 172 HIS A N 1
ATOM 1386 C CA . HIS A 1 172 ? -2.139 7.545 -5.108 1.00 93.75 172 HIS A CA 1
ATOM 1387 C C . HIS A 1 172 ? -2.734 6.515 -6.086 1.00 93.75 172 HIS A C 1
ATOM 1389 O O . HIS A 1 172 ? -2.735 5.323 -5.764 1.00 93.75 172 HIS A O 1
ATOM 1395 N N . PRO A 1 173 ? -3.228 6.914 -7.277 1.00 89.94 173 PRO A N 1
ATOM 1396 C CA . PRO A 1 173 ? -3.759 5.967 -8.267 1.00 89.94 173 PRO A CA 1
ATOM 1397 C C . PRO A 1 173 ? -2.734 4.898 -8.680 1.00 89.94 173 PRO A C 1
ATOM 1399 O O . PRO A 1 173 ? -3.076 3.732 -8.870 1.00 89.94 173 PRO A O 1
ATOM 1402 N N . GLY A 1 174 ? -1.453 5.279 -8.709 1.00 90.00 174 GLY A N 1
ATOM 1403 C CA . GLY A 1 174 ? -0.320 4.392 -8.991 1.00 90.00 174 GLY A CA 1
ATOM 1404 C C . GLY A 1 174 ? -0.145 3.210 -8.024 1.00 90.00 174 GLY A C 1
ATOM 1405 O O . GLY A 1 174 ? 0.563 2.267 -8.352 1.00 90.00 174 GLY A O 1
ATOM 1406 N N . SER A 1 175 ? -0.760 3.233 -6.834 1.00 90.00 175 SER A N 1
ATOM 1407 C CA . SER A 1 175 ? -0.523 2.215 -5.798 1.00 90.00 175 SER A CA 1
ATOM 1408 C C . SER A 1 175 ? -1.134 0.847 -6.100 1.00 90.00 175 SER A C 1
ATOM 1410 O O . SER A 1 175 ? -0.625 -0.163 -5.612 1.00 90.00 175 SER A O 1
ATOM 1412 N N . ALA A 1 176 ? -2.246 0.815 -6.837 1.00 87.62 176 ALA A N 1
ATOM 1413 C CA . ALA A 1 176 ? -2.942 -0.424 -7.185 1.00 87.62 176 ALA A CA 1
ATOM 1414 C C . ALA A 1 176 ? -3.803 -0.327 -8.452 1.00 87.62 176 ALA A C 1
ATOM 1416 O O . ALA A 1 176 ? -4.119 -1.360 -9.016 1.00 87.62 176 ALA A O 1
ATOM 1417 N N . TYR A 1 177 ? -4.209 0.865 -8.904 1.00 90.56 177 TYR A N 1
ATOM 1418 C CA . TYR A 1 177 ? -5.188 1.001 -9.999 1.00 90.56 177 TYR A CA 1
ATOM 1419 C C . TYR A 1 177 ? -4.573 0.930 -11.399 1.00 90.56 177 TYR A C 1
ATOM 1421 O O . TYR A 1 177 ? -5.286 0.950 -12.392 1.00 90.56 177 TYR A O 1
ATOM 1429 N N . VAL A 1 178 ? -3.248 0.865 -11.475 1.00 90.44 178 VAL A N 1
ATOM 1430 C CA . VAL A 1 178 ? -2.471 0.616 -12.702 1.00 90.44 178 VAL A CA 1
ATOM 1431 C C . VAL A 1 178 ? -1.501 -0.549 -12.486 1.00 90.44 178 VAL A C 1
ATOM 1433 O O . VAL A 1 178 ? -0.477 -0.665 -13.143 1.00 90.44 178 VAL A O 1
ATOM 1436 N N . GLN A 1 179 ? -1.769 -1.357 -11.461 1.00 92.75 179 GLN A N 1
ATOM 1437 C CA . GLN A 1 179 ? -0.918 -2.440 -10.991 1.00 92.75 179 GLN A CA 1
ATOM 1438 C C . GLN A 1 179 ? -1.805 -3.657 -10.735 1.00 92.75 179 GLN A C 1
ATOM 1440 O O . GLN A 1 179 ? -2.995 -3.528 -10.470 1.00 92.75 179 GLN A O 1
ATOM 1445 N N . TYR A 1 180 ? -1.219 -4.850 -10.749 1.00 93.62 180 TYR A N 1
ATOM 1446 C CA . TYR A 1 180 ? -1.892 -6.088 -10.353 1.00 93.62 180 TYR A CA 1
ATOM 1447 C C . TYR A 1 180 ? -3.193 -6.389 -11.120 1.00 93.62 180 TYR A C 1
ATOM 1449 O O . TYR A 1 180 ? -4.077 -7.040 -10.568 1.00 93.62 180 TYR A O 1
ATOM 1457 N N . GLU A 1 181 ? -3.312 -5.973 -12.387 1.00 91.38 181 GLU A N 1
ATOM 1458 C CA . GLU A 1 181 ? -4.533 -6.162 -13.195 1.00 91.38 181 GLU A CA 1
ATOM 1459 C C . GLU A 1 181 ? -4.963 -7.632 -13.319 1.00 91.38 181 GLU A C 1
ATOM 1461 O O . GLU A 1 181 ? -6.143 -7.934 -13.462 1.00 91.38 181 GLU A O 1
ATOM 1466 N N . TRP A 1 182 ? -4.010 -8.564 -13.237 1.00 92.38 182 TRP A N 1
ATOM 1467 C CA . TRP A 1 182 ? -4.284 -10.005 -13.250 1.00 92.38 182 TRP A CA 1
ATOM 1468 C C . TRP A 1 182 ? -4.817 -10.546 -11.914 1.00 92.38 182 TRP A C 1
ATOM 1470 O O . TRP A 1 182 ? -5.307 -11.671 -11.860 1.00 92.38 182 TRP A O 1
ATOM 1480 N N . HIS A 1 183 ? -4.695 -9.780 -10.827 1.00 92.75 183 HIS A N 1
ATOM 1481 C CA . HIS A 1 183 ? -4.915 -10.247 -9.454 1.00 92.75 183 HIS A CA 1
ATOM 1482 C C . HIS A 1 183 ? -5.989 -9.454 -8.702 1.00 92.75 183 HIS A C 1
ATOM 1484 O O . HIS A 1 183 ? -6.523 -9.950 -7.709 1.00 92.75 183 HIS A O 1
ATOM 1490 N N . LEU A 1 184 ? -6.295 -8.231 -9.138 1.00 93.06 184 LEU A N 1
ATOM 1491 C CA . LEU A 1 184 ? -7.307 -7.359 -8.548 1.00 93.06 184 LEU A CA 1
ATOM 1492 C C . LEU A 1 184 ? -8.384 -7.022 -9.592 1.00 93.06 184 LEU A C 1
ATOM 1494 O O . LEU A 1 184 ? -8.064 -6.864 -10.769 1.00 93.06 184 LEU A O 1
ATOM 1498 N N . PRO A 1 185 ? -9.663 -6.917 -9.189 1.00 92.06 185 PRO A N 1
ATOM 1499 C CA . PRO A 1 185 ? -10.749 -6.593 -10.110 1.00 92.06 185 PRO A CA 1
ATOM 1500 C C . PRO A 1 185 ? -10.638 -5.144 -10.606 1.00 92.06 185 PRO A C 1
ATOM 1502 O O . PRO A 1 185 ? -10.119 -4.272 -9.906 1.00 92.06 185 PRO A O 1
ATOM 1505 N N . ARG A 1 186 ? -11.189 -4.864 -11.793 1.00 90.50 186 ARG A N 1
ATOM 1506 C CA . ARG A 1 186 ? -11.233 -3.502 -12.358 1.00 90.50 186 ARG A CA 1
ATOM 1507 C C . ARG A 1 186 ? -12.161 -2.576 -11.577 1.00 90.50 186 ARG A C 1
ATOM 1509 O O . ARG A 1 186 ? -11.943 -1.367 -11.528 1.00 90.50 186 ARG A O 1
ATOM 1516 N N . GLU A 1 187 ? -13.185 -3.125 -10.931 1.00 91.75 187 GLU A N 1
ATOM 1517 C CA . GLU A 1 187 ? -14.077 -2.377 -10.054 1.00 91.75 187 GLU A CA 1
ATOM 1518 C C . GLU A 1 187 ? -13.383 -2.092 -8.709 1.00 91.75 187 GLU A C 1
ATOM 1520 O O . GLU A 1 187 ? -13.609 -2.769 -7.705 1.00 91.75 187 GLU A O 1
ATOM 1525 N N . TYR A 1 188 ? -12.539 -1.054 -8.666 1.00 91.44 188 TYR A N 1
ATOM 1526 C CA . TYR A 1 188 ? -11.694 -0.722 -7.505 1.00 91.44 188 TYR A CA 1
ATOM 1527 C C . TYR A 1 188 ? -12.450 -0.581 -6.174 1.00 91.44 188 TYR A C 1
ATOM 1529 O O . TYR A 1 188 ? -11.937 -0.943 -5.109 1.00 91.44 188 TYR A O 1
ATOM 1537 N N . GLY A 1 189 ? -13.697 -0.104 -6.235 1.00 90.62 189 GLY A N 1
ATOM 1538 C CA . GLY A 1 189 ? -14.582 0.028 -5.076 1.00 90.62 189 GLY A CA 1
ATOM 1539 C C . GLY A 1 189 ? -15.024 -1.299 -4.446 1.00 90.62 189 GLY A C 1
ATOM 1540 O O . GLY A 1 189 ? -15.572 -1.282 -3.347 1.00 90.62 189 GLY A O 1
ATOM 1541 N N . GLU A 1 190 ? -14.782 -2.445 -5.092 1.00 90.19 190 GLU A N 1
ATOM 1542 C CA . GLU A 1 190 ? -15.089 -3.769 -4.533 1.00 90.19 190 GLU A CA 1
ATOM 1543 C C . GLU A 1 190 ? -14.012 -4.277 -3.560 1.00 90.19 190 GLU A C 1
ATOM 1545 O O . GLU A 1 190 ? -14.262 -5.230 -2.816 1.00 90.19 190 GLU A O 1
ATOM 1550 N N . TYR A 1 191 ? -12.830 -3.649 -3.525 1.00 91.81 191 TYR A N 1
ATOM 1551 C CA . TYR A 1 191 ? -11.734 -4.059 -2.638 1.00 91.81 191 TYR A CA 1
ATOM 1552 C C . TYR A 1 191 ? -10.987 -2.912 -1.955 1.00 91.81 191 TYR A C 1
ATOM 1554 O O . TYR A 1 191 ? -10.167 -3.182 -1.085 1.00 91.81 191 TYR A O 1
ATOM 1562 N N . SER A 1 192 ? -11.218 -1.647 -2.307 1.00 95.19 192 SER A N 1
ATOM 1563 C CA . SER A 1 192 ? -10.402 -0.546 -1.787 1.00 95.19 192 SER A CA 1
ATOM 1564 C C . SER A 1 192 ? -11.157 0.773 -1.670 1.00 95.19 192 SER A C 1
ATOM 1566 O O . SER A 1 192 ? -12.246 0.948 -2.216 1.00 95.19 192 SER A O 1
ATOM 1568 N N . VAL A 1 193 ? -10.562 1.709 -0.932 1.00 96.12 193 VAL A N 1
ATOM 1569 C CA . VAL A 1 193 ? -10.998 3.108 -0.849 1.00 96.12 193 VAL A CA 1
ATOM 1570 C C . VAL A 1 193 ? -9.858 4.005 -1.315 1.00 96.12 193 VAL A C 1
ATOM 1572 O O . VAL A 1 193 ? -8.700 3.773 -0.974 1.00 96.12 193 VAL A O 1
ATOM 1575 N N . PHE A 1 194 ? -10.185 5.058 -2.060 1.00 95.44 194 PHE A N 1
ATOM 1576 C CA . PHE A 1 194 ? -9.231 6.091 -2.447 1.00 95.44 194 PHE A CA 1
ATOM 1577 C C . PHE A 1 194 ? -9.448 7.365 -1.626 1.00 95.44 194 PHE A C 1
ATOM 1579 O O . PHE A 1 194 ? -10.567 7.877 -1.565 1.00 95.44 194 PHE A O 1
ATOM 1586 N N . VAL A 1 195 ? -8.378 7.885 -1.024 1.00 95.81 195 VAL A N 1
ATOM 1587 C CA . VAL A 1 195 ? -8.348 9.201 -0.369 1.00 95.81 195 VAL A CA 1
ATOM 1588 C C . VAL A 1 195 ? -7.121 9.941 -0.884 1.00 95.81 195 VAL A C 1
ATOM 1590 O O . VAL A 1 195 ? -6.002 9.586 -0.529 1.00 95.81 195 VAL A O 1
ATOM 1593 N N . GLY A 1 196 ? -7.313 10.946 -1.738 1.00 94.69 196 GLY A N 1
ATOM 1594 C CA . GLY A 1 196 ? -6.196 11.653 -2.371 1.00 94.69 196 GLY A CA 1
ATOM 1595 C C . GLY A 1 196 ? -5.294 12.347 -1.348 1.00 94.69 196 GLY A C 1
ATOM 1596 O O . GLY A 1 196 ? -5.775 12.907 -0.365 1.00 94.69 196 GLY A O 1
ATOM 1597 N N . GLU A 1 197 ? -3.979 12.342 -1.578 1.00 92.94 197 GLU A N 1
ATOM 1598 C CA . GLU A 1 197 ? -3.030 12.938 -0.626 1.00 92.94 197 GLU A CA 1
ATOM 1599 C C . GLU A 1 197 ? -3.290 14.426 -0.360 1.00 92.94 197 GLU A C 1
ATOM 1601 O O . GLU A 1 197 ? -3.184 14.863 0.784 1.00 92.94 197 GLU A O 1
ATOM 1606 N N . GLU A 1 198 ? -3.693 15.191 -1.378 1.00 91.69 198 GLU A N 1
ATOM 1607 C CA . GLU A 1 198 ? -4.039 16.611 -1.222 1.00 91.69 198 GLU A CA 1
ATOM 1608 C C . GLU A 1 198 ? -5.226 16.832 -0.280 1.00 91.69 198 GLU A C 1
ATOM 1610 O O . GLU A 1 198 ? -5.219 17.781 0.505 1.00 91.69 198 GLU A O 1
ATOM 1615 N N . GLU A 1 199 ? -6.211 15.927 -0.278 1.00 93.06 199 GLU A N 1
ATOM 1616 C CA . GLU A 1 199 ? -7.327 15.974 0.675 1.00 93.06 199 GLU A CA 1
ATOM 1617 C C . GLU A 1 199 ? -6.816 15.783 2.114 1.00 93.06 199 GLU A C 1
ATOM 1619 O O . GLU A 1 199 ? -7.311 16.417 3.044 1.00 93.06 199 GLU A O 1
ATOM 1624 N N . VAL A 1 200 ? -5.786 14.956 2.312 1.00 92.75 200 VAL A N 1
ATOM 1625 C CA . VAL A 1 200 ? -5.170 14.739 3.630 1.00 92.75 200 VAL A CA 1
ATOM 1626 C C . VAL A 1 200 ? -4.299 15.923 4.054 1.00 92.75 200 VAL A C 1
ATOM 1628 O O . VAL A 1 200 ? -4.257 16.240 5.242 1.00 92.75 200 VAL A O 1
ATOM 1631 N N . ARG A 1 201 ? -3.618 16.574 3.102 1.00 90.56 201 ARG A N 1
ATOM 1632 C CA . ARG A 1 201 ? -2.754 17.744 3.342 1.00 90.56 201 ARG A CA 1
ATOM 1633 C C . ARG A 1 201 ? -3.539 19.004 3.677 1.00 90.56 201 ARG A C 1
ATOM 1635 O O . ARG A 1 201 ? -3.180 19.714 4.609 1.00 90.56 201 ARG A O 1
ATOM 1642 N N . THR A 1 202 ? -4.575 19.286 2.896 1.00 87.56 202 THR A N 1
ATOM 1643 C CA . THR A 1 202 ? -5.359 20.529 2.991 1.00 87.56 202 THR A CA 1
ATOM 1644 C C . THR A 1 202 ? -6.602 20.378 3.863 1.00 87.56 202 THR A C 1
ATOM 1646 O O . THR A 1 202 ? -7.192 21.367 4.297 1.00 87.56 202 THR A O 1
ATOM 1649 N N . GLY A 1 203 ? -7.011 19.136 4.125 1.00 79.62 203 GLY A N 1
ATOM 1650 C CA . GLY A 1 203 ? -8.179 18.827 4.927 1.00 79.62 203 GLY A CA 1
ATOM 1651 C C . GLY A 1 203 ? -8.016 19.185 6.400 1.00 79.62 203 GLY A C 1
ATOM 1652 O O . GLY A 1 203 ? -6.932 19.434 6.928 1.00 79.62 203 GLY A O 1
ATOM 1653 N N . ARG A 1 204 ? -9.148 19.154 7.103 1.00 76.88 204 ARG A N 1
ATOM 1654 C CA . ARG A 1 204 ? -9.166 19.232 8.564 1.00 76.88 204 ARG A CA 1
ATOM 1655 C C . ARG A 1 204 ? -8.448 18.011 9.153 1.00 76.88 204 ARG A C 1
ATOM 1657 O O . ARG A 1 204 ? -8.418 16.943 8.546 1.00 76.88 204 ARG A O 1
ATOM 1664 N N . GLY A 1 205 ? -7.906 18.150 10.364 1.00 80.12 205 GLY A N 1
ATOM 1665 C CA . GLY A 1 205 ? -7.121 17.107 11.047 1.00 80.12 205 GLY A CA 1
ATOM 1666 C C . GLY A 1 205 ? -7.876 15.818 11.424 1.00 80.12 205 GLY A C 1
ATOM 1667 O O . GLY A 1 205 ? -7.358 15.032 12.214 1.00 80.12 205 GLY A O 1
ATOM 1668 N N . ASP A 1 206 ? -9.089 15.616 10.911 1.00 88.62 206 ASP A N 1
ATOM 1669 C CA . ASP A 1 206 ? -9.979 14.468 11.104 1.00 88.62 206 ASP A CA 1
ATOM 1670 C C . ASP A 1 206 ? -10.446 13.832 9.775 1.00 88.62 206 ASP A C 1
ATOM 1672 O O . ASP A 1 206 ? -11.308 12.949 9.772 1.00 88.62 206 ASP A O 1
ATOM 1676 N N . VAL A 1 207 ? -9.894 14.263 8.635 1.00 94.62 207 VAL A N 1
ATOM 1677 C CA . VAL A 1 207 ? -10.377 13.876 7.301 1.00 94.62 207 VAL A CA 1
ATOM 1678 C C . VAL A 1 207 ? -10.386 12.366 7.062 1.00 94.62 207 VAL A C 1
ATOM 1680 O O . VAL A 1 207 ? -11.358 11.858 6.504 1.00 94.62 207 VAL A O 1
ATOM 1683 N N . LEU A 1 208 ? -9.382 11.629 7.554 1.00 95.56 208 LEU A N 1
ATOM 1684 C CA . LEU A 1 208 ? -9.348 10.167 7.443 1.00 95.56 208 LEU A CA 1
ATOM 1685 C C . LEU A 1 208 ? -10.517 9.512 8.184 1.00 95.56 208 LEU A C 1
ATOM 1687 O O . LEU A 1 208 ? -11.208 8.666 7.623 1.00 95.56 208 LEU A O 1
ATOM 1691 N N . GLU A 1 209 ? -10.769 9.909 9.433 1.00 95.31 209 GLU A N 1
ATOM 1692 C CA . GLU A 1 209 ? -11.862 9.334 10.220 1.00 95.31 209 GLU A CA 1
ATOM 1693 C C . GLU A 1 209 ? -13.221 9.647 9.589 1.00 95.31 209 GLU A C 1
ATOM 1695 O O . GLU A 1 209 ? -14.062 8.753 9.476 1.00 95.31 209 GLU A O 1
ATOM 1700 N N . ARG A 1 210 ? -13.416 10.888 9.124 1.00 94.00 210 ARG A N 1
ATOM 1701 C CA . ARG A 1 210 ? -14.651 11.317 8.461 1.00 94.00 210 ARG A CA 1
ATOM 1702 C C . ARG A 1 210 ? -14.910 10.518 7.183 1.00 94.00 210 ARG A C 1
ATOM 1704 O O . ARG A 1 210 ? -15.958 9.885 7.068 1.00 94.00 210 ARG A O 1
ATOM 1711 N N . ARG A 1 211 ? -13.954 10.505 6.246 1.00 93.81 211 ARG A N 1
ATOM 1712 C CA . ARG A 1 211 ? -14.104 9.830 4.945 1.00 93.81 211 ARG A CA 1
ATOM 1713 C C . ARG A 1 211 ? -14.318 8.335 5.113 1.00 93.81 211 ARG A C 1
ATOM 1715 O O . ARG A 1 211 ? -15.236 7.766 4.533 1.00 93.81 211 ARG A O 1
ATOM 1722 N N . LEU A 1 212 ? -13.526 7.690 5.964 1.00 95.12 212 LEU A N 1
ATOM 1723 C CA . LEU A 1 212 ? -13.675 6.257 6.211 1.00 95.12 212 LEU A CA 1
ATOM 1724 C C . LEU A 1 212 ? -14.971 5.940 6.969 1.00 95.12 212 LEU A C 1
ATOM 1726 O O . LEU A 1 212 ? -15.562 4.886 6.746 1.00 95.12 212 LEU A O 1
ATOM 1730 N N . GLY A 1 213 ? -15.455 6.865 7.803 1.00 93.25 213 GLY A N 1
ATOM 1731 C CA . GLY A 1 213 ? -16.765 6.801 8.447 1.00 93.25 213 GLY A CA 1
ATOM 1732 C C . GLY A 1 213 ? -17.929 6.741 7.455 1.00 93.25 213 GLY A C 1
ATOM 1733 O O . GLY A 1 213 ? -18.821 5.908 7.621 1.00 93.25 213 GLY A O 1
ATOM 1734 N N . GLU A 1 214 ? -17.887 7.556 6.397 1.00 90.81 214 GLU A N 1
ATOM 1735 C CA . GLU A 1 214 ? -18.882 7.569 5.308 1.00 90.81 214 GLU A CA 1
ATOM 1736 C C . GLU A 1 214 ? -18.938 6.210 4.578 1.00 90.81 214 GLU A C 1
ATOM 1738 O O . GLU A 1 214 ? -20.008 5.724 4.207 1.00 90.81 214 GLU A O 1
ATOM 1743 N N . HIS A 1 215 ? -17.795 5.530 4.447 1.00 87.69 215 HIS A N 1
ATOM 1744 C CA . HIS A 1 215 ? -17.710 4.224 3.791 1.00 87.69 215 HIS A CA 1
ATOM 1745 C C . HIS A 1 215 ? -18.175 3.041 4.659 1.00 87.69 215 HIS A C 1
ATOM 1747 O O . HIS A 1 215 ? -18.476 1.981 4.109 1.00 87.69 215 HIS A O 1
ATOM 1753 N N . ILE A 1 216 ? -18.322 3.191 5.984 1.00 79.12 216 ILE A N 1
ATOM 1754 C CA . ILE A 1 216 ? -18.785 2.097 6.867 1.00 79.12 216 ILE A CA 1
ATOM 1755 C C . ILE A 1 216 ? -20.158 1.574 6.435 1.00 79.12 216 ILE A C 1
ATOM 1757 O O . ILE A 1 216 ? -20.380 0.364 6.404 1.00 79.12 216 ILE A O 1
ATOM 1761 N N . GLN A 1 217 ? -21.081 2.474 6.090 1.00 66.00 217 GLN A N 1
ATOM 1762 C CA . GLN A 1 217 ? -22.454 2.105 5.730 1.00 66.00 217 GLN A CA 1
ATOM 1763 C C . GLN A 1 217 ? -22.526 1.370 4.383 1.00 66.00 217 GLN A C 1
ATOM 1765 O O . GLN A 1 217 ? -23.465 0.623 4.130 1.00 66.00 217 GLN A O 1
ATOM 1770 N N . SER A 1 218 ? -21.500 1.520 3.540 1.00 67.19 218 SER A N 1
ATOM 1771 C CA . SER A 1 218 ? -21.380 0.829 2.253 1.00 67.19 218 SER A CA 1
ATOM 1772 C C . SER A 1 218 ? -20.524 -0.437 2.323 1.00 67.19 218 SER A C 1
ATOM 1774 O O . SER A 1 218 ? -20.191 -1.002 1.285 1.00 67.19 218 SER A O 1
ATOM 1776 N N . ARG A 1 219 ? -20.210 -0.943 3.527 1.00 62.31 219 ARG A N 1
ATOM 1777 C CA . ARG A 1 219 ? -19.318 -2.098 3.709 1.00 62.31 219 ARG A CA 1
ATOM 1778 C C . ARG A 1 219 ? -19.770 -3.367 2.972 1.00 62.31 219 ARG A C 1
ATOM 1780 O O . ARG A 1 219 ? -18.927 -4.163 2.578 1.00 62.31 219 ARG A O 1
ATOM 1787 N N . GLY A 1 220 ? -21.071 -3.531 2.721 1.00 62.81 220 GLY A N 1
ATOM 1788 C CA . GLY A 1 220 ? -21.605 -4.629 1.901 1.00 62.81 220 GLY A CA 1
ATOM 1789 C C . GLY A 1 220 ? -21.169 -4.606 0.426 1.00 62.81 220 GLY A C 1
ATOM 1790 O O . GLY A 1 220 ? -21.392 -5.584 -0.279 1.00 62.81 220 GLY A O 1
ATOM 1791 N N . LYS A 1 221 ? -20.543 -3.518 -0.046 1.00 63.69 221 LYS A N 1
ATOM 1792 C CA . LYS A 1 221 ? -20.013 -3.391 -1.411 1.00 63.69 221 LYS A CA 1
ATOM 1793 C C . LYS A 1 221 ? -18.625 -4.022 -1.589 1.00 63.69 221 LYS A C 1
ATOM 1795 O O . LYS A 1 221 ? -18.243 -4.284 -2.724 1.00 63.69 221 LYS A O 1
ATOM 1800 N N . PHE A 1 222 ? -17.889 -4.301 -0.508 1.00 73.56 222 PHE A N 1
ATOM 1801 C CA . PHE A 1 222 ? -16.556 -4.907 -0.593 1.00 73.56 222 PHE A CA 1
ATOM 1802 C C . PHE A 1 222 ? -16.667 -6.433 -0.693 1.00 73.56 222 PHE A C 1
ATOM 1804 O O . PHE A 1 222 ? -16.694 -7.135 0.316 1.00 73.56 222 PHE A O 1
ATOM 1811 N N . LYS A 1 223 ? -16.793 -6.951 -1.918 1.00 60.56 223 LYS A N 1
ATOM 1812 C CA . LYS A 1 223 ? -17.105 -8.369 -2.181 1.00 60.56 223 LYS A CA 1
ATOM 1813 C C . LYS A 1 223 ? -15.951 -9.327 -1.863 1.00 60.56 223 LYS A C 1
ATOM 1815 O O . LYS A 1 223 ? -16.194 -10.503 -1.587 1.00 60.56 223 LYS A O 1
ATOM 1820 N N . TYR A 1 224 ? -14.713 -8.834 -1.871 1.00 57.31 224 TYR A N 1
ATOM 1821 C CA . TYR A 1 224 ? -13.503 -9.665 -1.784 1.00 57.31 224 TYR A CA 1
ATOM 1822 C C . TYR A 1 224 ? -12.825 -9.661 -0.410 1.00 57.31 224 TYR A C 1
ATOM 1824 O O . TYR A 1 224 ? -11.736 -10.214 -0.265 1.00 57.31 224 TYR A O 1
ATOM 1832 N N . ILE A 1 225 ? -13.457 -9.048 0.596 1.00 56.72 225 ILE A N 1
ATOM 1833 C CA . ILE A 1 225 ? -12.884 -8.816 1.929 1.00 56.72 225 ILE A CA 1
ATOM 1834 C C . ILE A 1 225 ? -13.783 -9.440 3.007 1.00 56.72 225 ILE A C 1
ATOM 1836 O O . ILE A 1 225 ? -15.023 -9.444 2.848 1.00 56.72 225 ILE A O 1
#

Sequence (225 aa):
MMGGRDHFMVGGRITWDFWRMTEEENDWGNKLLMLPEVKNMSTLVIEASPYDSIDIAIPYPTYFHPSRKEQVLKLRTQKRPYLFSFVGAPRPNIGTSIRDLIIHQCQRSKRCALLQCDKSSNKKKNNDCYSAGRVMKLFSRSVFCLQPQGDSYTRRSTFDAILGGCIPVFFHPGSAYVQYEWHLPREYGEYSVFVGEEEVRTGRGDVLERRLGEHIQSRGKFKYI

Organism: Acorus calamus (NCBI:txid4465)

InterPro domains:
  IPR004263 Exostosin-like [PTHR11062] (3-212)
  IPR040911 Exostosin, GT47 domain [PF03016] (2-202)